Protein AF-A0A2Z3H8S1-F1 (afdb_monomer)

Structure (mmCIF, N/CA/C/O backbone):
data_AF-A0A2Z3H8S1-F1
#
_entry.id   AF-A0A2Z3H8S1-F1
#
loop_
_atom_site.group_PDB
_atom_site.id
_atom_site.type_symbol
_atom_site.label_atom_id
_atom_site.label_alt_id
_atom_site.label_comp_id
_atom_site.label_asym_id
_atom_site.label_entity_id
_atom_site.label_seq_id
_atom_site.pdbx_PDB_ins_code
_atom_site.Cartn_x
_atom_site.Cartn_y
_atom_site.Cartn_z
_atom_site.occupancy
_atom_site.B_iso_or_equiv
_atom_site.auth_seq_id
_atom_site.auth_comp_id
_atom_site.auth_asym_id
_atom_site.auth_atom_id
_atom_site.pdbx_PDB_model_num
ATOM 1 N N . MET A 1 1 ? -37.550 9.812 18.639 1.00 35.06 1 MET A N 1
ATOM 2 C CA . MET A 1 1 ? -36.271 10.503 18.899 1.00 35.06 1 MET A CA 1
ATOM 3 C C . MET A 1 1 ? -35.907 10.241 20.357 1.00 35.06 1 MET A C 1
ATOM 5 O O . MET A 1 1 ? -36.366 10.955 21.235 1.00 35.06 1 MET A O 1
ATOM 9 N N . SER A 1 2 ? -35.211 9.141 20.648 1.00 34.19 2 SER A N 1
ATOM 10 C CA . SER A 1 2 ? -34.658 8.903 21.985 1.00 34.19 2 SER A CA 1
ATOM 11 C C . SER A 1 2 ? -33.301 9.594 22.044 1.00 34.19 2 SER A C 1
ATOM 13 O O . SER A 1 2 ? -32.365 9.179 21.364 1.00 34.19 2 SER A O 1
ATOM 15 N N . ALA A 1 3 ? -33.218 10.685 22.802 1.00 35.91 3 ALA A N 1
ATOM 16 C CA . ALA A 1 3 ? -31.954 11.326 23.123 1.00 35.91 3 ALA A CA 1
ATOM 17 C C . ALA A 1 3 ? -31.151 10.366 24.011 1.00 35.91 3 ALA A C 1
ATOM 19 O O . ALA A 1 3 ? -31.383 10.285 25.215 1.00 35.91 3 ALA A O 1
ATOM 20 N N . PHE A 1 4 ? -30.238 9.598 23.416 1.00 49.31 4 PHE A N 1
ATOM 21 C CA . PHE A 1 4 ? -29.158 8.993 24.184 1.00 49.31 4 PHE A CA 1
ATOM 22 C C . PHE A 1 4 ? -28.317 10.152 24.718 1.00 49.31 4 PHE A C 1
ATOM 24 O O . PHE A 1 4 ? -27.646 10.842 23.952 1.00 49.31 4 PHE A O 1
ATOM 31 N N . ALA A 1 5 ? -28.416 10.429 26.017 1.00 54.47 5 ALA A N 1
ATOM 32 C CA . ALA A 1 5 ? -27.511 11.367 26.660 1.00 54.47 5 ALA A CA 1
ATOM 33 C C . ALA A 1 5 ? -26.071 10.877 26.428 1.00 54.47 5 ALA A C 1
ATOM 35 O O . ALA A 1 5 ? -25.770 9.711 26.685 1.00 54.47 5 ALA A O 1
ATOM 36 N N . LEU A 1 6 ? -25.207 11.754 25.907 1.00 65.56 6 LEU A N 1
ATOM 37 C CA . LEU A 1 6 ? -23.789 11.468 25.682 1.00 65.56 6 LEU A CA 1
ATOM 38 C C . LEU A 1 6 ? -23.149 11.041 27.008 1.00 65.56 6 LEU A C 1
ATOM 40 O O . LEU A 1 6 ? -23.006 11.845 27.928 1.00 65.56 6 LEU A O 1
ATOM 44 N N . TYR A 1 7 ? -22.789 9.765 27.125 1.00 70.06 7 TYR A N 1
ATOM 45 C CA . TYR A 1 7 ? -22.051 9.260 28.275 1.00 70.06 7 TYR A CA 1
ATOM 46 C C . TYR A 1 7 ? -20.593 9.716 28.161 1.00 70.06 7 TYR A C 1
ATOM 48 O O . TYR A 1 7 ? -19.891 9.356 27.216 1.00 70.06 7 TYR A O 1
ATOM 56 N N . THR A 1 8 ? -20.134 10.541 29.101 1.00 78.44 8 THR A N 1
ATOM 57 C CA . THR A 1 8 ? -18.792 11.152 29.064 1.00 78.44 8 THR A CA 1
ATOM 58 C C . THR A 1 8 ? -17.791 10.504 30.019 1.00 78.44 8 THR A C 1
ATOM 60 O O . THR A 1 8 ? -16.622 10.877 30.011 1.00 78.44 8 THR A O 1
ATOM 63 N N . ASN A 1 9 ? -18.231 9.564 30.857 1.00 85.94 9 ASN A N 1
ATOM 64 C CA . ASN A 1 9 ? -17.371 8.900 31.836 1.00 85.94 9 ASN A CA 1
ATOM 65 C C . ASN A 1 9 ? -16.519 7.794 31.184 1.00 85.94 9 ASN A C 1
ATOM 67 O O . ASN A 1 9 ? -16.663 7.473 30.002 1.00 85.94 9 ASN A O 1
ATOM 71 N N . THR A 1 10 ? -15.642 7.187 31.985 1.00 88.81 10 THR A N 1
ATOM 72 C CA . THR A 1 10 ? -14.836 6.031 31.579 1.00 88.81 10 THR A CA 1
ATOM 73 C C . THR A 1 10 ? -15.553 4.724 31.918 1.00 88.81 10 THR A C 1
ATOM 75 O O . THR A 1 10 ? -15.981 4.533 33.056 1.00 88.81 10 THR A O 1
ATOM 78 N N . VAL A 1 11 ? -15.665 3.807 30.957 1.00 87.56 11 VAL A N 1
ATOM 79 C CA . VAL A 1 11 ? -16.029 2.399 31.187 1.00 87.56 11 VAL A CA 1
ATOM 80 C C . VAL A 1 11 ? -14.754 1.569 31.200 1.00 87.56 11 VAL A C 1
ATOM 82 O O . VAL A 1 11 ? -13.973 1.643 30.260 1.00 87.56 11 VAL A O 1
ATOM 85 N N . THR A 1 12 ? -14.537 0.760 32.232 1.00 90.69 12 THR A N 1
ATOM 86 C CA . THR A 1 12 ? -13.368 -0.129 32.310 1.00 90.69 12 THR A CA 1
ATOM 87 C C . THR A 1 12 ? -13.782 -1.559 32.016 1.00 90.69 12 THR A C 1
ATOM 89 O O . THR A 1 12 ? -14.694 -2.085 32.654 1.00 90.69 12 THR A O 1
ATOM 92 N N . PHE A 1 13 ? -13.102 -2.205 31.073 1.00 90.56 13 PHE A N 1
ATOM 93 C CA . PHE A 1 13 ? -13.320 -3.618 30.795 1.00 90.56 13 PHE A CA 1
ATOM 94 C C . PHE A 1 13 ? -12.617 -4.466 31.856 1.00 90.56 13 PHE A C 1
ATOM 96 O O . PHE A 1 13 ? -11.416 -4.332 32.078 1.00 90.56 13 PHE A O 1
ATOM 103 N N . GLY A 1 14 ? -13.376 -5.346 32.513 1.00 90.38 14 GLY A N 1
ATOM 104 C CA . GLY A 1 14 ? -12.835 -6.332 33.458 1.00 90.38 14 GLY A CA 1
ATOM 105 C C . GLY A 1 14 ? -12.306 -7.607 32.791 1.00 90.38 14 GLY A C 1
ATOM 106 O O . GLY A 1 14 ? -11.788 -8.483 33.474 1.00 90.38 14 GLY A O 1
ATOM 107 N N . GLY A 1 15 ? -12.463 -7.729 31.473 1.00 92.06 15 GLY A N 1
ATOM 108 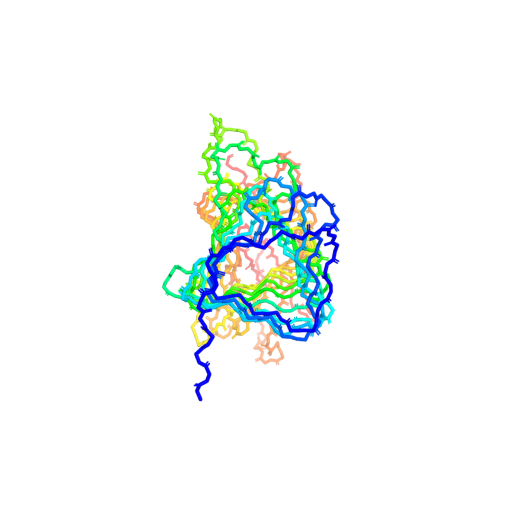C CA . GLY A 1 15 ? -12.096 -8.890 30.666 1.00 92.06 15 GLY A CA 1
ATOM 109 C C . GLY A 1 15 ? -12.425 -8.644 29.190 1.00 92.06 15 GLY A C 1
ATOM 110 O O . GLY A 1 15 ? -12.817 -7.525 28.843 1.00 92.06 15 GLY A O 1
ATOM 111 N N . PRO A 1 16 ? -12.270 -9.653 28.317 1.00 93.56 16 PRO A N 1
ATOM 112 C CA . PRO A 1 16 ? -12.610 -9.509 26.910 1.00 93.56 16 PRO A CA 1
ATOM 113 C C . PRO A 1 16 ? -14.122 -9.330 26.745 1.00 93.56 16 PRO A C 1
ATOM 115 O O . PRO A 1 16 ? -14.917 -9.982 27.425 1.00 93.56 16 PRO A O 1
ATOM 118 N N . ILE A 1 17 ? -14.521 -8.464 25.820 1.00 95.25 17 ILE A N 1
ATOM 119 C CA . ILE A 1 17 ? -15.920 -8.224 25.470 1.00 95.25 17 ILE A CA 1
ATOM 120 C C . ILE A 1 17 ? -16.135 -8.604 24.011 1.00 95.25 17 ILE A C 1
ATOM 122 O O . ILE A 1 17 ? -15.455 -8.102 23.121 1.00 95.25 17 ILE A O 1
ATOM 126 N N . ALA A 1 18 ? -17.128 -9.456 23.765 1.00 96.38 18 ALA A N 1
ATOM 127 C CA . ALA A 1 18 ? -17.643 -9.734 22.433 1.00 96.38 18 ALA A CA 1
ATOM 128 C C . ALA A 1 18 ? -19.079 -9.215 22.332 1.00 96.38 18 ALA A C 1
ATOM 130 O O . ALA A 1 18 ? -19.919 -9.523 23.177 1.00 96.38 18 ALA A O 1
ATOM 131 N N . THR A 1 19 ? -19.362 -8.432 21.298 1.00 96.25 19 THR A N 1
ATOM 132 C CA . THR A 1 19 ? -20.689 -7.876 21.036 1.00 96.25 19 THR A CA 1
ATOM 133 C C . THR A 1 19 ? -21.031 -7.970 19.551 1.00 96.25 19 THR A C 1
ATOM 135 O O . THR A 1 19 ? -20.160 -8.124 18.690 1.00 96.25 19 THR A O 1
ATOM 138 N N . LYS A 1 20 ? -22.324 -7.894 19.241 1.00 96.06 20 LYS A N 1
ATOM 139 C CA . LYS A 1 20 ? -22.791 -7.715 17.863 1.00 96.06 20 LYS A CA 1
ATOM 140 C C . LYS A 1 20 ? -22.643 -6.264 17.449 1.00 96.06 20 LYS A C 1
ATOM 142 O O . LYS A 1 20 ? -21.957 -5.961 16.480 1.00 96.06 20 LYS A O 1
ATOM 147 N N . GLU A 1 21 ? -23.231 -5.385 18.247 1.00 96.19 21 GLU A N 1
ATOM 148 C CA . GLU A 1 21 ? -23.273 -3.956 17.991 1.00 96.19 21 GLU A CA 1
ATOM 149 C C . GLU A 1 21 ? -22.411 -3.213 19.006 1.00 96.19 21 GLU A C 1
ATOM 151 O O . GLU A 1 21 ? -22.407 -3.523 20.203 1.00 96.19 21 GLU A O 1
ATOM 156 N N . PHE A 1 22 ? -21.682 -2.218 18.521 1.00 93.81 22 PHE A N 1
ATOM 157 C CA . PHE A 1 22 ? -20.918 -1.302 19.343 1.00 93.81 22 PHE A CA 1
ATOM 158 C C . PHE A 1 22 ? -21.074 0.116 18.800 1.00 93.81 22 PHE A C 1
ATOM 160 O O . PHE A 1 22 ? -20.755 0.381 17.643 1.00 93.81 22 PHE A O 1
ATOM 167 N N . LEU A 1 23 ? -21.534 1.027 19.656 1.00 91.75 23 LEU A N 1
ATOM 168 C CA . LEU A 1 23 ? -21.646 2.450 19.362 1.00 91.75 23 LEU A CA 1
ATOM 169 C C . LEU A 1 23 ? -20.852 3.237 20.400 1.00 91.75 23 LEU A C 1
ATOM 171 O O . LEU A 1 23 ? -21.135 3.150 21.595 1.00 91.75 23 LEU A O 1
ATOM 175 N N . MET A 1 24 ? -19.916 4.057 19.935 1.00 88.12 24 MET A N 1
ATOM 176 C CA . MET A 1 24 ? -19.203 5.007 20.779 1.00 88.12 24 MET A CA 1
ATOM 177 C C . MET A 1 24 ? -19.287 6.410 20.193 1.00 88.12 24 MET A C 1
ATOM 179 O O . MET A 1 24 ? -18.737 6.698 19.131 1.00 88.12 24 MET A O 1
ATOM 183 N N . ALA A 1 25 ? -19.999 7.278 20.908 1.00 87.44 25 ALA A N 1
ATOM 184 C CA . ALA A 1 25 ? -20.170 8.677 20.533 1.00 87.44 25 ALA A CA 1
ATOM 185 C C . ALA A 1 25 ? -19.327 9.643 21.379 1.00 87.44 25 ALA A C 1
ATOM 187 O O . ALA A 1 25 ? -18.992 10.733 20.923 1.00 87.44 25 ALA A O 1
ATOM 188 N N . SER A 1 26 ? -18.988 9.258 22.612 1.00 86.81 26 SER A N 1
ATOM 189 C CA . SER A 1 26 ? -18.224 10.067 23.564 1.00 86.81 26 SER A CA 1
ATOM 190 C C . SER A 1 26 ? -17.652 9.210 24.695 1.00 86.81 26 SER A C 1
ATOM 192 O O . SER A 1 26 ? -17.897 8.007 24.759 1.00 86.81 26 SER A O 1
ATOM 194 N N . GLY A 1 27 ? -16.926 9.852 25.614 1.00 86.75 27 GLY A N 1
ATOM 195 C CA . GLY A 1 27 ? -16.381 9.216 26.812 1.00 86.75 27 GLY A CA 1
ATOM 196 C C . GLY A 1 27 ? -15.094 8.446 26.539 1.00 86.75 27 GLY A C 1
ATOM 197 O O . GLY A 1 27 ? -14.400 8.692 25.547 1.00 86.75 27 GLY A O 1
ATOM 198 N N . ALA A 1 28 ? -14.762 7.530 27.445 1.00 88.06 28 ALA A N 1
ATOM 199 C CA . ALA A 1 28 ? -13.582 6.689 27.317 1.00 88.06 28 ALA A CA 1
ATOM 200 C C . ALA A 1 28 ? -13.893 5.225 27.641 1.00 88.06 28 ALA A C 1
ATOM 202 O O . ALA A 1 28 ? -14.680 4.927 28.537 1.00 88.06 28 ALA A O 1
ATOM 203 N N . ILE A 1 29 ? -13.224 4.307 26.952 1.00 88.00 29 ILE A N 1
ATOM 204 C CA . ILE A 1 29 ? -13.137 2.904 27.355 1.00 88.00 29 ILE A CA 1
ATOM 205 C C . ILE A 1 29 ? -11.711 2.647 27.823 1.00 88.00 29 ILE A C 1
ATOM 207 O O . ILE A 1 29 ? -10.762 2.954 27.113 1.00 88.00 29 ILE A O 1
ATOM 211 N N . SER A 1 30 ? -11.549 2.098 29.019 1.00 88.12 30 SER A N 1
ATOM 212 C CA . SER A 1 30 ? -10.264 1.669 29.558 1.00 88.12 30 SER A CA 1
ATOM 213 C C . SER A 1 30 ? -10.112 0.160 29.388 1.00 88.12 30 SER A C 1
ATOM 215 O O . SER A 1 30 ? -10.972 -0.607 29.829 1.00 88.12 30 SER A O 1
ATOM 217 N N . GLN A 1 31 ? -9.004 -0.249 28.772 1.00 86.38 31 GLN A N 1
ATOM 218 C CA . GLN A 1 31 ? -8.573 -1.637 28.595 1.00 86.38 31 GLN A CA 1
ATOM 219 C C . GLN A 1 31 ? -7.269 -1.828 29.392 1.00 86.38 31 GLN A C 1
ATOM 221 O O . GLN A 1 31 ? -6.174 -1.819 28.828 1.00 86.38 31 GLN A O 1
ATOM 226 N N . PRO A 1 32 ? -7.354 -1.879 30.736 1.00 81.44 32 PRO A N 1
ATOM 227 C CA . PRO A 1 32 ? -6.211 -1.623 31.612 1.00 81.44 32 PRO A CA 1
ATOM 228 C C . PRO A 1 32 ? -5.142 -2.716 31.563 1.00 81.44 32 PRO A C 1
ATOM 230 O O . PRO A 1 32 ? -3.997 -2.453 31.925 1.00 81.44 32 PRO A O 1
ATOM 233 N N . THR A 1 33 ? -5.496 -3.924 31.126 1.00 82.94 33 THR A N 1
ATOM 234 C CA . THR A 1 33 ? -4.615 -5.095 31.060 1.00 82.94 33 THR A CA 1
ATOM 235 C C . THR A 1 33 ? -4.719 -5.767 29.697 1.00 82.94 33 THR A C 1
ATOM 237 O O . THR A 1 33 ? -5.744 -5.658 29.019 1.00 82.94 33 THR A O 1
ATOM 240 N N . SER A 1 34 ? -3.688 -6.521 29.311 1.00 82.00 34 SER A N 1
ATOM 241 C CA . SER A 1 34 ? -3.799 -7.431 28.169 1.00 82.00 34 SER A CA 1
ATOM 242 C C . SER A 1 34 ? -4.965 -8.410 28.363 1.00 82.00 34 SER A C 1
ATOM 244 O O . SER A 1 34 ? -5.343 -8.738 29.492 1.00 82.00 34 SER A O 1
ATOM 246 N N . GLY A 1 35 ? -5.586 -8.828 27.258 1.00 83.25 35 GLY A N 1
ATOM 247 C CA . GLY A 1 35 ? -6.756 -9.714 27.275 1.00 83.25 35 GLY A CA 1
ATOM 248 C C . GLY A 1 35 ? -8.095 -9.020 27.549 1.00 83.25 35 GLY A C 1
ATOM 249 O O . GLY A 1 35 ? -9.110 -9.698 27.662 1.00 83.25 35 GLY A O 1
ATOM 250 N N . THR A 1 36 ? -8.136 -7.687 27.617 1.00 91.19 36 THR A N 1
ATOM 251 C CA . THR A 1 36 ? -9.390 -6.910 27.690 1.00 91.19 36 THR A CA 1
ATOM 252 C C . THR A 1 36 ? -9.909 -6.514 26.306 1.00 91.19 36 THR A C 1
ATOM 254 O O . THR A 1 36 ? -10.446 -5.428 26.126 1.00 91.19 36 THR A O 1
ATOM 257 N N . ASP A 1 37 ? -9.730 -7.380 25.309 1.00 92.19 37 ASP A N 1
ATOM 258 C CA . ASP A 1 37 ? -10.032 -7.092 23.904 1.00 92.19 37 ASP A CA 1
ATOM 259 C C . ASP A 1 37 ? -11.516 -6.781 23.656 1.00 92.19 37 ASP A C 1
ATOM 261 O O . ASP A 1 37 ? -12.402 -7.298 24.338 1.00 92.19 37 ASP A O 1
ATOM 265 N N . LEU A 1 38 ? -11.786 -5.961 22.638 1.00 93.62 38 LEU A N 1
ATOM 266 C CA . LEU A 1 38 ? -13.131 -5.715 22.119 1.00 93.62 38 LEU A CA 1
ATOM 267 C C . LEU A 1 38 ? -13.296 -6.463 20.798 1.00 93.62 38 LEU A C 1
ATOM 269 O O . LEU A 1 38 ? -12.554 -6.205 19.859 1.00 93.62 38 LEU A O 1
ATOM 273 N N . THR A 1 39 ? -14.288 -7.340 20.692 1.00 96.50 39 THR A N 1
ATOM 274 C CA . THR A 1 39 ? -14.680 -7.977 19.427 1.00 96.50 39 THR A CA 1
ATOM 275 C C . THR A 1 39 ? -16.080 -7.532 19.041 1.00 96.50 39 THR A C 1
ATOM 277 O O . THR A 1 39 ? -17.024 -7.705 19.811 1.00 96.50 39 THR A O 1
ATOM 280 N N . VAL A 1 40 ? -16.221 -6.996 17.834 1.00 97.12 40 VAL A N 1
ATOM 281 C CA . VAL A 1 40 ? -17.502 -6.590 17.251 1.00 97.12 40 VAL A CA 1
ATOM 282 C C . VAL A 1 40 ? -17.768 -7.437 16.015 1.00 97.12 40 VAL A C 1
ATOM 284 O O . VAL A 1 40 ? -16.869 -7.625 15.195 1.00 97.12 40 VAL A O 1
ATOM 287 N N . THR A 1 41 ? -18.981 -7.981 15.911 1.00 98.12 41 THR A N 1
ATOM 288 C CA . THR A 1 41 ? -19.325 -9.011 14.910 1.00 98.12 41 THR A CA 1
ATOM 289 C C . THR A 1 41 ? -20.413 -8.612 13.918 1.00 98.12 41 THR A C 1
ATOM 291 O O . THR A 1 41 ? -20.638 -9.344 12.961 1.00 98.12 41 THR A O 1
ATOM 294 N N . ASP A 1 42 ? -21.079 -7.474 14.122 1.00 97.25 42 ASP A N 1
ATOM 295 C CA . ASP A 1 42 ? -22.153 -7.007 13.242 1.00 97.25 42 ASP A CA 1
ATOM 296 C C . ASP A 1 42 ? -21.963 -5.532 12.870 1.00 97.25 42 ASP A C 1
ATOM 298 O O . ASP A 1 42 ? -21.488 -5.231 11.781 1.00 97.25 42 ASP A O 1
ATOM 302 N N . THR A 1 43 ? -22.224 -4.601 13.790 1.00 96.88 43 THR A N 1
ATOM 303 C CA . THR A 1 43 ? -22.139 -3.160 13.510 1.00 96.88 43 THR A CA 1
ATOM 304 C C . THR A 1 43 ? -21.187 -2.466 14.476 1.00 96.88 43 THR A C 1
ATOM 306 O O . THR A 1 43 ? -21.347 -2.549 15.693 1.00 96.88 43 THR A O 1
ATOM 309 N N . PHE A 1 44 ? -20.212 -1.735 13.939 1.00 94.44 44 PHE A N 1
ATOM 310 C CA . PHE A 1 44 ? -19.322 -0.861 14.702 1.00 94.44 44 PHE A CA 1
ATOM 311 C C . PHE A 1 44 ? -19.533 0.584 14.257 1.00 94.44 44 PHE A C 1
ATOM 313 O O . PHE A 1 44 ? -19.302 0.924 13.103 1.00 94.44 44 PHE A O 1
ATOM 320 N N . THR A 1 45 ? -19.959 1.460 15.155 1.00 92.25 45 THR A N 1
ATOM 321 C CA . THR A 1 45 ? -20.122 2.883 14.855 1.00 92.25 45 THR A CA 1
ATOM 322 C C . THR A 1 45 ? -19.331 3.709 15.846 1.00 92.25 45 THR A C 1
ATOM 324 O O . THR A 1 45 ? -19.517 3.614 17.060 1.00 92.25 45 THR A O 1
ATOM 327 N N . TRP A 1 46 ? -18.459 4.554 15.315 1.00 87.75 46 TRP A N 1
ATOM 328 C CA . TRP A 1 46 ? -17.639 5.450 16.106 1.00 87.75 46 TRP A CA 1
ATOM 329 C C . TRP A 1 46 ? -17.813 6.887 15.644 1.00 87.75 46 TRP A C 1
ATOM 331 O O . TRP A 1 46 ? -17.482 7.234 14.513 1.00 87.75 46 TRP A O 1
ATOM 341 N N . THR A 1 47 ? -18.288 7.748 16.534 1.00 86.88 47 THR A N 1
ATOM 342 C CA . THR A 1 47 ? -18.451 9.178 16.250 1.00 86.88 47 THR A CA 1
ATOM 343 C C . THR A 1 47 ? -17.667 10.064 17.218 1.00 86.88 47 THR A C 1
ATOM 345 O O . THR A 1 47 ? -17.640 11.274 17.027 1.00 86.88 47 THR A O 1
ATOM 348 N N . GLY A 1 48 ? -17.011 9.492 18.238 1.00 84.31 48 GLY A N 1
ATOM 349 C CA . GLY A 1 48 ? -16.177 10.240 19.181 1.00 84.31 48 GLY A CA 1
ATOM 350 C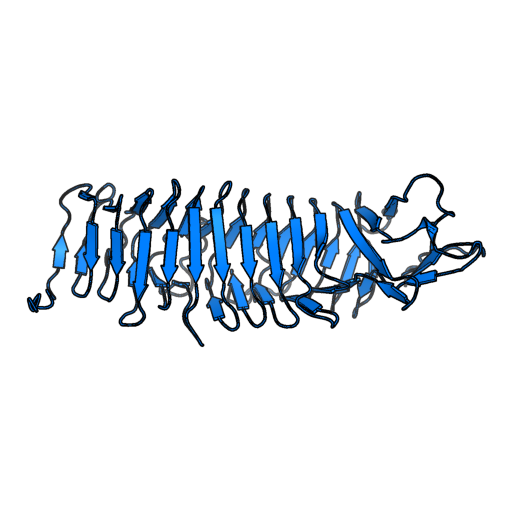 C . GLY A 1 48 ? -15.751 9.436 20.413 1.00 84.31 48 GLY A C 1
ATOM 351 O O . GLY A 1 48 ? -16.202 8.316 20.625 1.00 84.31 48 GLY A O 1
ATOM 352 N N . GLY A 1 49 ? -14.879 10.026 21.236 1.00 83.75 49 GLY A N 1
ATOM 353 C CA . GLY A 1 49 ? -14.333 9.419 22.459 1.00 83.75 49 GLY A CA 1
ATOM 354 C C . GLY A 1 49 ? -12.947 8.782 22.288 1.00 83.75 49 GLY A C 1
ATOM 355 O O . GLY A 1 49 ? -12.319 8.892 21.234 1.00 83.75 49 GLY A O 1
ATOM 356 N N . THR A 1 50 ? -12.477 8.099 23.335 1.00 85.81 50 THR A N 1
ATOM 357 C CA . THR A 1 50 ? -11.176 7.403 23.372 1.00 85.81 50 THR A CA 1
ATOM 358 C C . THR A 1 50 ? -11.357 5.926 23.710 1.00 85.81 50 THR A C 1
ATOM 360 O O . THR A 1 50 ? -11.918 5.604 24.755 1.00 85.81 50 THR A O 1
ATOM 363 N N . LEU A 1 51 ? -10.839 5.019 22.883 1.00 84.12 51 LEU A N 1
ATOM 364 C CA . LEU A 1 51 ? -10.717 3.605 23.226 1.00 84.12 51 LEU A CA 1
ATOM 365 C C . LEU A 1 51 ? -9.289 3.316 23.673 1.00 84.12 51 LEU A C 1
ATOM 367 O O . LEU A 1 51 ? -8.338 3.468 22.914 1.00 84.12 51 LEU A O 1
ATOM 371 N N . ASN A 1 52 ? -9.163 2.873 24.914 1.00 77.38 52 ASN A N 1
ATOM 372 C CA . ASN A 1 52 ? -7.915 2.582 25.595 1.00 77.38 52 ASN A CA 1
ATOM 373 C C . ASN A 1 52 ? -6.959 3.783 25.644 1.00 77.38 52 ASN A C 1
ATOM 375 O O . ASN A 1 52 ? -6.133 3.996 24.764 1.00 77.38 52 ASN A O 1
ATOM 379 N N . SER A 1 53 ? -7.053 4.577 26.710 1.00 67.81 53 SER A N 1
ATOM 380 C CA . SER A 1 53 ? -6.088 5.647 26.996 1.00 67.81 53 SER A CA 1
ATOM 381 C C . SER A 1 53 ? -4.790 5.145 27.643 1.00 67.81 53 SER A C 1
ATOM 383 O O . SER A 1 53 ? -3.863 5.936 27.825 1.00 67.81 53 SER A O 1
ATOM 385 N N . ALA A 1 54 ? -4.719 3.864 28.021 1.00 64.88 54 ALA A N 1
ATOM 386 C CA . ALA A 1 54 ? -3.553 3.269 28.658 1.00 64.88 54 ALA A CA 1
ATOM 387 C C . ALA A 1 54 ? -2.549 2.753 27.614 1.00 64.88 54 ALA A C 1
ATOM 389 O O . ALA A 1 54 ? -2.896 2.462 26.471 1.00 64.88 54 ALA A O 1
ATOM 390 N N . SER A 1 55 ? -1.287 2.604 28.018 1.00 65.25 55 SER A N 1
ATOM 391 C CA . SER A 1 55 ? -0.213 2.039 27.190 1.00 65.25 55 SER A CA 1
ATOM 392 C C . SER A 1 55 ? -0.285 0.513 27.051 1.00 65.25 55 SER A C 1
ATOM 394 O O . SER A 1 55 ? 0.723 -0.124 26.746 1.00 65.25 55 SER A O 1
ATOM 396 N N . THR A 1 56 ? -1.423 -0.096 27.377 1.00 69.81 56 THR A N 1
ATOM 397 C CA . THR A 1 56 ? -1.544 -1.545 27.507 1.00 69.81 56 THR A CA 1
ATOM 398 C C . THR A 1 56 ? -1.967 -2.186 26.189 1.00 69.81 56 THR A C 1
ATOM 400 O O . THR A 1 56 ? -2.896 -1.713 25.535 1.00 69.81 56 THR A O 1
ATOM 403 N N . GLU A 1 57 ? -1.291 -3.279 25.818 1.00 72.94 57 GLU A N 1
ATOM 404 C CA . GLU A 1 57 ? -1.551 -4.059 24.602 1.00 72.94 57 GLU A CA 1
ATOM 405 C C . GLU A 1 57 ? -2.927 -4.746 24.694 1.00 72.94 57 GLU A C 1
ATOM 407 O O . GLU A 1 57 ? -3.072 -5.827 25.263 1.00 72.94 57 GLU A O 1
ATOM 412 N N . SER A 1 58 ? -3.953 -4.103 24.148 1.00 83.25 58 SER A N 1
ATOM 413 C CA . SER A 1 58 ? -5.264 -4.702 23.884 1.00 83.25 58 SER A CA 1
ATOM 414 C C . SER A 1 58 ? -5.615 -4.514 22.412 1.00 83.25 58 SER A C 1
ATOM 416 O O . SER A 1 58 ? -4.941 -3.770 21.693 1.00 83.25 58 SER A O 1
ATOM 418 N N . THR A 1 59 ? -6.638 -5.220 21.939 1.00 89.88 59 THR A N 1
ATOM 419 C CA . THR A 1 59 ? -7.022 -5.228 20.525 1.00 89.88 59 THR A CA 1
ATOM 420 C C . THR A 1 59 ? -8.509 -4.951 20.347 1.00 89.88 59 THR A C 1
ATOM 422 O O . THR A 1 59 ? -9.350 -5.416 21.118 1.00 89.88 59 THR A O 1
ATOM 425 N N . VAL A 1 60 ? -8.834 -4.197 19.301 1.00 92.19 60 VAL A N 1
ATOM 426 C CA . VAL A 1 60 ? -10.181 -4.077 18.745 1.00 92.19 60 VAL A CA 1
ATOM 427 C C . VAL A 1 60 ? -10.254 -4.934 17.490 1.00 92.19 60 VAL A C 1
ATOM 429 O O . VAL A 1 60 ? -9.550 -4.672 16.516 1.00 92.19 60 VAL A O 1
ATOM 432 N N . TYR A 1 61 ? -11.116 -5.942 17.510 1.00 95.62 61 TYR A N 1
ATOM 433 C CA . TYR A 1 61 ? -11.427 -6.800 16.377 1.00 95.62 61 TYR A CA 1
ATOM 434 C C . TYR A 1 61 ? -12.765 -6.393 15.763 1.00 95.62 61 TYR A C 1
ATOM 436 O O . TYR A 1 61 ? -13.800 -6.431 16.431 1.00 95.62 61 TYR A O 1
ATOM 444 N N . LEU A 1 62 ? -12.751 -6.064 14.474 1.00 96.94 62 LEU A N 1
ATOM 445 C CA . LEU A 1 62 ? -13.939 -6.012 13.629 1.00 96.94 62 LEU A CA 1
ATOM 446 C C . LEU A 1 62 ? -13.971 -7.306 12.818 1.00 96.94 62 LEU A C 1
ATOM 448 O O . LEU A 1 62 ? -13.207 -7.452 11.868 1.00 96.94 62 LEU A O 1
ATOM 452 N N . ASN A 1 63 ? -14.811 -8.251 13.235 1.00 97.31 63 ASN A N 1
ATOM 453 C CA . ASN A 1 63 ? -14.812 -9.629 12.751 1.00 97.31 63 ASN A CA 1
ATOM 454 C C . ASN A 1 63 ? -16.113 -9.925 12.002 1.00 97.31 63 ASN A C 1
ATOM 456 O O . ASN A 1 63 ? -17.134 -10.194 12.627 1.00 97.31 63 ASN A O 1
ATOM 460 N N . GLY A 1 64 ? -16.083 -9.803 10.673 1.00 96.25 64 GLY A N 1
ATOM 461 C CA . GLY A 1 64 ? -17.289 -9.831 9.834 1.00 96.25 64 GLY A CA 1
ATOM 462 C C . GLY A 1 64 ? -18.205 -8.610 9.996 1.00 96.25 64 GLY A C 1
ATOM 463 O O . GLY A 1 64 ? -19.261 -8.558 9.376 1.00 96.25 64 GLY A O 1
ATOM 464 N N . ALA A 1 65 ? -17.801 -7.625 10.804 1.00 97.31 65 ALA A N 1
ATOM 465 C CA . ALA A 1 65 ? -18.595 -6.441 11.099 1.00 97.31 65 ALA A CA 1
ATOM 466 C C . ALA A 1 65 ? -18.525 -5.372 9.994 1.00 97.31 65 ALA A C 1
ATOM 468 O O . ALA A 1 65 ? -17.504 -5.203 9.321 1.00 97.31 65 ALA A O 1
ATOM 469 N N . VAL A 1 66 ? -19.587 -4.577 9.890 1.00 97.38 66 VAL A N 1
ATOM 470 C CA . VAL A 1 66 ? -19.634 -3.318 9.146 1.00 97.38 66 VAL A CA 1
ATOM 471 C C . VAL A 1 66 ? -19.336 -2.169 10.107 1.00 97.38 66 VAL A C 1
ATOM 473 O O . VAL A 1 66 ? -20.090 -1.877 11.034 1.00 97.38 66 VAL A O 1
ATOM 476 N N . GLY A 1 67 ? -18.192 -1.530 9.896 1.00 93.75 67 GLY A N 1
ATOM 477 C CA . GLY A 1 67 ? -17.670 -0.441 10.698 1.00 93.75 67 GLY A CA 1
ATOM 478 C C . GLY A 1 67 ? -17.762 0.913 10.003 1.00 93.75 67 GLY A C 1
ATOM 479 O O . GLY A 1 67 ? -17.403 1.045 8.832 1.00 93.75 67 GLY A O 1
ATOM 480 N N . THR A 1 68 ? -18.160 1.940 10.748 1.00 92.25 68 THR A N 1
ATOM 481 C CA . THR A 1 68 ? -18.091 3.345 10.340 1.00 92.25 68 THR A CA 1
ATOM 482 C C . THR A 1 68 ? -17.384 4.173 11.407 1.00 92.25 68 THR A C 1
ATOM 484 O O . THR A 1 68 ? -17.661 4.050 12.602 1.00 92.25 68 THR A O 1
ATOM 487 N N . ILE A 1 69 ? -16.458 5.030 10.980 1.00 87.69 69 ILE A N 1
ATOM 488 C CA . ILE A 1 69 ? -15.803 6.018 11.839 1.00 87.69 69 ILE A CA 1
ATOM 489 C C . ILE A 1 69 ? -16.053 7.391 11.229 1.00 87.69 69 ILE A C 1
ATOM 491 O O . ILE A 1 69 ? -15.542 7.695 10.151 1.00 87.69 69 ILE A O 1
ATOM 495 N N . SER A 1 70 ? -16.877 8.188 11.909 1.00 85.25 70 SER A N 1
ATOM 496 C CA . SER A 1 70 ? -17.347 9.474 11.401 1.00 85.25 70 SER A CA 1
ATOM 497 C C . SER A 1 70 ? -16.574 10.666 11.978 1.00 85.25 70 SER A C 1
ATOM 499 O O . SER A 1 70 ? -16.228 10.670 13.161 1.00 85.25 70 SER A O 1
ATOM 501 N N . SER A 1 71 ? -16.402 11.708 11.169 1.00 67.88 71 SER A N 1
ATOM 502 C CA . SER A 1 71 ? -15.653 12.954 11.397 1.00 67.88 71 SER A CA 1
ATOM 503 C C . SER A 1 71 ? -16.085 13.812 12.592 1.00 67.88 71 SER A C 1
ATOM 505 O O . SER A 1 71 ? -15.392 14.772 12.929 1.00 67.88 71 SER A O 1
ATOM 507 N N . ALA A 1 72 ? -17.172 13.463 13.286 1.00 60.78 72 ALA A N 1
ATOM 508 C CA . ALA A 1 72 ? -17.582 14.124 14.526 1.00 60.78 72 ALA A CA 1
ATOM 509 C C . ALA A 1 72 ? -16.569 13.953 15.688 1.00 60.78 72 ALA A C 1
ATOM 511 O O . ALA A 1 72 ? -16.729 14.588 16.732 1.00 60.78 72 ALA A O 1
ATOM 512 N N . GLY A 1 73 ? -15.494 13.172 15.507 1.00 56.62 73 GLY A N 1
ATOM 513 C CA . GLY A 1 73 ? -14.380 13.103 16.448 1.00 56.62 73 GLY A CA 1
ATOM 514 C C . GLY A 1 73 ? -13.127 12.413 15.900 1.00 56.62 73 GLY A C 1
ATOM 515 O O . GLY A 1 73 ? -13.149 11.739 14.875 1.00 56.62 73 GLY A O 1
ATOM 516 N N . THR A 1 74 ? -12.013 12.567 16.618 1.00 66.31 74 THR A N 1
ATOM 517 C CA . THR A 1 74 ? -10.789 11.776 16.417 1.00 66.31 74 THR A CA 1
ATOM 518 C C . THR A 1 74 ? -10.943 10.451 17.159 1.00 66.31 74 THR A C 1
ATOM 520 O O . THR A 1 74 ? -11.059 10.463 18.386 1.00 66.31 74 THR A O 1
ATOM 523 N N . LEU A 1 75 ? -10.908 9.309 16.466 1.00 71.19 75 LEU A N 1
ATOM 524 C CA . LEU A 1 75 ? -10.791 8.014 17.148 1.00 71.19 75 LEU A CA 1
ATOM 525 C C . LEU A 1 75 ? -9.418 7.960 17.805 1.00 71.19 75 LEU A C 1
ATOM 527 O O . LEU A 1 75 ? -8.438 7.990 17.084 1.00 71.19 75 LEU A O 1
ATOM 531 N N . THR A 1 76 ? -9.314 7.877 19.128 1.00 73.25 76 THR A N 1
ATOM 532 C CA . THR A 1 76 ? -8.019 7.611 19.774 1.00 73.25 76 THR A CA 1
ATOM 533 C C . THR A 1 76 ? -7.982 6.173 20.266 1.00 73.25 76 THR A C 1
ATOM 535 O O . THR A 1 76 ? -8.816 5.804 21.085 1.00 73.25 76 THR A O 1
ATOM 538 N N . LEU A 1 77 ? -7.034 5.385 19.756 1.00 73.94 77 LEU A N 1
ATOM 539 C CA . LEU A 1 77 ? -6.798 3.980 20.077 1.00 73.94 77 LEU A CA 1
ATOM 540 C C . LEU A 1 77 ? -5.439 3.809 20.758 1.00 73.94 77 LEU A C 1
ATOM 542 O O . LEU A 1 77 ? -4.409 4.035 20.134 1.00 73.94 77 LEU A O 1
ATOM 546 N N . GLY A 1 78 ? -5.395 3.375 22.015 1.00 73.69 78 GLY A N 1
ATOM 547 C CA . GLY A 1 78 ? -4.186 2.760 22.601 1.00 73.69 78 GLY A CA 1
ATOM 548 C C . GLY A 1 78 ? -3.975 1.317 22.155 1.00 73.69 78 GLY A C 1
ATOM 549 O O . GLY A 1 78 ? -2.918 0.740 22.382 1.00 73.69 78 GLY A O 1
ATOM 550 N N . SER A 1 79 ? -4.966 0.753 21.475 1.00 81.38 79 SER A N 1
ATOM 551 C CA . SER A 1 79 ? -5.086 -0.663 21.136 1.00 81.38 79 SER A CA 1
ATOM 552 C C . SER A 1 79 ? -4.746 -0.939 19.678 1.00 81.38 79 SER A C 1
ATOM 554 O O . SER A 1 79 ? -4.822 -0.049 18.827 1.00 81.38 79 SER A O 1
ATOM 556 N N . ALA A 1 80 ? -4.399 -2.189 19.372 1.00 88.88 80 ALA A N 1
ATOM 557 C CA . ALA A 1 80 ? -4.335 -2.662 17.995 1.00 88.88 80 ALA A CA 1
ATOM 558 C C . ALA A 1 80 ? -5.731 -2.610 17.360 1.00 88.88 80 ALA A C 1
ATOM 560 O O . ALA A 1 80 ? -6.731 -2.842 18.039 1.00 88.88 80 ALA A O 1
ATOM 561 N N . LEU A 1 81 ? -5.800 -2.342 16.056 1.00 91.88 81 LEU A N 1
ATOM 562 C CA . LEU A 1 81 ? -7.027 -2.483 15.273 1.00 91.88 81 LEU A CA 1
ATOM 563 C C . LEU A 1 81 ? -6.850 -3.619 14.271 1.00 91.88 81 LEU A C 1
ATOM 565 O O . LEU A 1 81 ? -5.935 -3.593 13.447 1.00 91.88 81 LEU A O 1
ATOM 569 N N . VAL A 1 82 ? -7.744 -4.599 14.325 1.00 95.25 82 VAL A N 1
ATOM 570 C CA . VAL A 1 82 ? -7.777 -5.737 13.409 1.00 95.25 82 VAL A CA 1
ATOM 571 C C . VAL A 1 82 ? -9.127 -5.753 12.707 1.00 95.25 82 VAL A C 1
ATOM 573 O O . VAL A 1 82 ? -10.162 -5.919 13.345 1.00 95.25 82 VAL A O 1
ATOM 576 N N . VAL A 1 83 ? -9.114 -5.593 11.386 1.00 96.88 83 VAL A N 1
ATOM 577 C CA . VAL A 1 83 ? -10.297 -5.711 10.526 1.00 96.88 83 VAL A CA 1
ATOM 578 C C . VAL A 1 83 ? -10.171 -7.029 9.770 1.00 96.88 83 VAL A C 1
ATOM 580 O O . VAL A 1 83 ? -9.222 -7.197 9.001 1.00 96.88 83 VAL A O 1
ATOM 583 N N . ASN A 1 84 ? -11.062 -7.991 10.027 1.00 97.50 84 ASN A N 1
ATOM 584 C CA . ASN A 1 84 ? -10.926 -9.338 9.478 1.00 97.50 84 ASN A CA 1
ATOM 585 C C . ASN A 1 84 ? -12.242 -10.055 9.137 1.00 97.50 84 ASN A C 1
ATOM 587 O O . ASN A 1 84 ? -13.340 -9.574 9.414 1.00 97.50 84 ASN A O 1
ATOM 591 N N . ASN A 1 85 ? -12.112 -11.232 8.513 1.00 96.44 85 ASN A N 1
ATOM 592 C CA . ASN A 1 85 ? -13.209 -12.177 8.257 1.00 96.44 85 ASN A CA 1
ATOM 593 C C . ASN A 1 85 ? -14.398 -11.568 7.493 1.00 96.44 85 ASN A C 1
ATOM 595 O O . ASN A 1 85 ? -15.554 -11.749 7.861 1.00 96.44 85 ASN A O 1
ATOM 599 N N . GLY A 1 86 ? -14.112 -10.833 6.423 1.00 95.75 86 GLY A N 1
ATOM 600 C CA . GLY A 1 86 ? -15.109 -10.173 5.584 1.00 95.75 86 GLY A CA 1
ATOM 601 C C . GLY A 1 86 ? -15.599 -8.833 6.129 1.00 95.75 86 GLY A C 1
ATOM 602 O O . GLY A 1 86 ? -16.477 -8.233 5.517 1.00 95.75 86 GLY A O 1
ATOM 603 N N . ALA A 1 87 ? -15.040 -8.347 7.243 1.00 97.81 87 ALA A N 1
ATOM 604 C CA . ALA A 1 87 ? -15.388 -7.037 7.775 1.00 97.81 87 ALA A CA 1
ATOM 605 C C . ALA A 1 87 ? -15.089 -5.910 6.777 1.00 97.81 87 ALA A C 1
ATOM 607 O O . ALA A 1 87 ? -14.152 -5.972 5.972 1.00 97.81 87 ALA A O 1
ATOM 608 N N . THR A 1 88 ? -15.867 -4.839 6.886 1.00 97.38 88 THR A N 1
ATOM 609 C CA . THR A 1 88 ? -15.671 -3.605 6.124 1.00 97.38 88 THR A CA 1
ATOM 610 C C . THR A 1 88 ? -15.586 -2.435 7.084 1.00 97.38 88 THR A C 1
ATOM 612 O O . THR A 1 88 ? -16.470 -2.291 7.918 1.00 97.38 88 THR A O 1
ATOM 615 N N . LEU A 1 89 ? -14.578 -1.578 6.961 1.00 94.69 89 LEU A N 1
ATOM 616 C CA . LEU A 1 89 ? -14.440 -0.372 7.773 1.00 94.69 89 LEU A CA 1
ATOM 617 C C . LEU A 1 89 ? -14.343 0.863 6.879 1.00 94.69 89 LEU A C 1
ATOM 619 O O . LEU A 1 89 ? -13.364 1.023 6.158 1.00 94.69 89 LEU A O 1
ATOM 623 N N . ALA A 1 90 ? -15.322 1.758 6.954 1.00 92.88 90 ALA A N 1
ATOM 624 C CA . ALA A 1 90 ? -15.265 3.062 6.304 1.00 92.88 90 ALA A CA 1
ATOM 625 C C . ALA A 1 90 ? -14.916 4.148 7.329 1.00 92.88 90 ALA A C 1
ATOM 627 O O . ALA A 1 90 ? -15.519 4.212 8.400 1.00 92.88 90 ALA A O 1
ATOM 628 N N . SER A 1 91 ? -13.960 5.014 7.003 1.00 90.00 91 SER A N 1
ATOM 629 C CA . SER A 1 91 ? -13.600 6.160 7.838 1.00 90.00 91 SER A CA 1
ATOM 630 C C . SER A 1 91 ? -13.561 7.441 7.019 1.00 90.00 91 SER A C 1
ATOM 632 O O . SER A 1 91 ? -12.785 7.554 6.068 1.00 90.00 91 SER A O 1
ATOM 634 N N . ASP A 1 92 ? -14.348 8.429 7.436 1.00 86.69 92 ASP A N 1
ATOM 635 C CA . ASP A 1 92 ? -14.238 9.823 6.987 1.00 86.69 92 ASP A CA 1
ATOM 636 C C . ASP A 1 92 ? -13.595 10.726 8.066 1.00 86.69 92 ASP A C 1
ATOM 638 O O . ASP A 1 92 ? -13.510 11.944 7.907 1.00 86.69 92 ASP A O 1
ATOM 642 N N . ALA A 1 93 ? -13.083 10.118 9.142 1.00 82.31 93 ALA A N 1
ATOM 643 C CA . ALA A 1 93 ? -12.370 10.783 10.223 1.00 82.31 93 ALA A CA 1
ATOM 644 C C . ALA A 1 93 ? -10.862 10.492 10.217 1.00 82.31 93 ALA A C 1
ATOM 646 O O . ALA A 1 93 ? -10.372 9.575 9.549 1.00 82.31 93 ALA A O 1
ATOM 647 N N . SER A 1 94 ? -10.134 11.243 11.050 1.00 78.81 94 SER A N 1
ATOM 648 C CA . SER A 1 94 ? -8.771 10.881 11.440 1.00 78.81 94 SER A CA 1
ATOM 649 C C . SER A 1 94 ? -8.779 9.767 12.490 1.00 78.81 94 SER A C 1
ATOM 651 O O . SER A 1 94 ? -9.468 9.872 13.509 1.00 78.81 94 SER A O 1
ATOM 653 N N . LEU A 1 95 ? -7.965 8.731 12.282 1.00 78.88 95 LEU A N 1
ATOM 654 C CA . LEU A 1 95 ? -7.777 7.646 13.248 1.00 78.88 95 LEU A CA 1
ATOM 655 C C . LEU A 1 95 ? -6.472 7.874 13.995 1.00 78.88 95 LEU A C 1
ATOM 657 O O . LEU A 1 95 ? -5.407 7.753 13.416 1.00 78.88 95 LEU A O 1
ATOM 661 N N . ASN A 1 96 ? -6.541 8.233 15.263 1.00 78.56 96 ASN A N 1
ATOM 662 C CA . ASN A 1 96 ? -5.390 8.443 16.115 1.00 78.56 96 ASN A CA 1
ATOM 663 C C . ASN A 1 96 ? -4.981 7.164 16.855 1.00 78.56 96 ASN A C 1
ATOM 665 O O . ASN A 1 96 ? -5.716 6.681 17.705 1.00 78.56 96 ASN A O 1
ATOM 669 N N . PHE A 1 97 ? -3.792 6.638 16.601 1.00 77.25 97 PHE A N 1
ATOM 670 C CA . PHE A 1 97 ? -3.256 5.506 17.356 1.00 77.25 97 PHE A CA 1
ATOM 671 C C . PHE A 1 97 ? -2.136 5.973 18.280 1.00 77.25 97 PHE A C 1
ATOM 673 O O . PHE A 1 97 ? -1.132 6.543 17.845 1.00 77.25 97 PHE A O 1
ATOM 680 N N . SER A 1 98 ? -2.300 5.695 19.564 1.00 72.31 98 SER A N 1
ATOM 681 C CA . SER A 1 98 ? -1.305 5.920 20.602 1.00 72.31 98 SER A CA 1
ATOM 682 C C . SER A 1 98 ? -0.480 4.655 20.852 1.00 72.31 98 SER A C 1
ATOM 684 O O . SER A 1 98 ? -0.869 3.549 20.484 1.00 72.31 98 SER A O 1
ATOM 686 N N . HIS A 1 99 ? 0.716 4.827 21.417 1.00 69.06 99 HIS A N 1
ATOM 687 C CA . HIS A 1 99 ? 1.578 3.738 21.906 1.00 69.06 99 HIS A CA 1
ATOM 688 C C . HIS A 1 99 ? 2.096 2.719 20.874 1.00 69.06 99 HIS A C 1
ATOM 690 O O . HIS A 1 99 ? 2.729 1.744 21.253 1.00 69.06 99 HIS A O 1
ATOM 696 N N . GLY A 1 100 ? 1.954 2.983 19.572 1.00 69.81 100 GLY A N 1
ATOM 697 C CA . GLY A 1 100 ? 2.550 2.126 18.541 1.00 69.81 100 GLY A CA 1
ATOM 698 C C . GLY A 1 100 ? 1.748 0.863 18.239 1.00 69.81 100 GLY A C 1
ATOM 699 O O . GLY A 1 100 ? 2.293 -0.107 17.727 1.00 69.81 100 GLY A O 1
ATOM 700 N N . SER A 1 101 ? 0.451 0.885 18.512 1.00 80.94 101 SER A N 1
ATOM 701 C CA . SER A 1 101 ? -0.425 -0.227 18.175 1.00 80.94 101 SER A CA 1
ATOM 702 C C . SER A 1 101 ? -0.588 -0.405 16.654 1.00 80.94 101 SER A C 1
ATOM 704 O O . SER A 1 101 ? -0.683 0.597 15.927 1.00 80.94 101 SER A O 1
ATOM 706 N N . PRO A 1 102 ? -0.581 -1.658 16.150 1.00 87.69 102 PRO A N 1
ATOM 707 C CA . PRO A 1 102 ? -0.683 -1.942 14.726 1.00 87.69 102 PRO A CA 1
ATOM 708 C C . PRO A 1 102 ? -2.112 -1.811 14.197 1.00 87.69 102 PRO A C 1
ATOM 710 O O . PRO A 1 102 ? -3.093 -1.983 14.922 1.00 87.69 102 PRO A O 1
ATOM 713 N N . VAL A 1 103 ? -2.204 -1.596 12.887 1.00 91.69 103 VAL A N 1
ATOM 714 C CA . VAL A 1 103 ? -3.431 -1.756 12.101 1.00 91.69 103 VAL A CA 1
ATOM 715 C C . VAL A 1 103 ? -3.237 -2.950 11.185 1.00 91.69 103 VAL A C 1
ATOM 717 O O . VAL A 1 103 ? -2.291 -2.971 10.402 1.00 91.69 103 VAL A O 1
ATOM 720 N N . THR A 1 104 ? -4.111 -3.946 11.287 1.00 95.06 104 THR A N 1
ATOM 721 C CA . THR A 1 104 ? -4.075 -5.147 10.445 1.00 95.06 104 THR A CA 1
ATOM 722 C C . THR A 1 104 ? -5.384 -5.292 9.687 1.00 95.06 104 THR A C 1
ATOM 724 O O . THR A 1 104 ? -6.452 -5.258 10.297 1.00 95.06 104 THR A O 1
ATOM 727 N N . VAL A 1 105 ? -5.301 -5.502 8.374 1.00 96.31 105 VAL A N 1
ATOM 728 C CA . VAL A 1 105 ? -6.455 -5.835 7.529 1.00 96.31 105 VAL A CA 1
ATOM 729 C C . VAL A 1 105 ? -6.210 -7.196 6.883 1.00 96.31 105 VAL A C 1
ATOM 731 O O . VAL A 1 105 ? -5.216 -7.382 6.178 1.00 96.31 105 VAL A O 1
ATOM 734 N N . ASP A 1 106 ? -7.094 -8.155 7.150 1.00 97.69 106 ASP A N 1
ATOM 735 C CA . ASP A 1 106 ? -6.925 -9.564 6.777 1.00 97.69 106 ASP A CA 1
ATOM 736 C C . ASP A 1 106 ? -8.237 -10.159 6.266 1.00 97.69 106 ASP A C 1
ATOM 738 O O . ASP A 1 106 ? -9.199 -10.271 7.023 1.00 97.69 106 ASP A O 1
ATOM 742 N N . ASN A 1 107 ? -8.304 -10.526 4.984 1.00 96.81 107 ASN A N 1
ATOM 743 C CA . ASN A 1 107 ? -9.550 -10.952 4.343 1.00 96.81 107 ASN A CA 1
ATOM 744 C C . ASN A 1 107 ? -10.715 -9.973 4.609 1.00 96.81 107 ASN A C 1
ATOM 746 O O . ASN A 1 107 ? -11.799 -10.372 5.022 1.00 96.81 107 ASN A O 1
ATOM 750 N N . ALA A 1 108 ? -10.460 -8.676 4.462 1.00 97.56 108 ALA A N 1
ATOM 751 C CA . ALA A 1 108 ? -11.368 -7.599 4.847 1.00 97.56 108 ALA A CA 1
ATOM 752 C C . ALA A 1 108 ? -11.077 -6.327 4.043 1.00 97.56 108 ALA A C 1
ATOM 754 O O . ALA A 1 108 ? -10.074 -6.255 3.334 1.00 97.56 108 ALA A O 1
ATOM 755 N N . THR A 1 109 ? -11.936 -5.314 4.164 1.00 97.00 109 THR A N 1
ATOM 756 C CA . THR A 1 109 ? -11.771 -4.033 3.461 1.00 97.00 109 THR A CA 1
ATOM 757 C C . THR A 1 109 ? -11.781 -2.857 4.426 1.00 97.00 109 THR A C 1
ATOM 759 O O . THR A 1 109 ? -12.618 -2.778 5.319 1.00 97.00 109 THR A O 1
ATOM 762 N N . MET A 1 110 ? -10.878 -1.906 4.218 1.00 95.31 110 MET A N 1
ATOM 763 C CA . MET A 1 110 ? -10.847 -0.624 4.906 1.00 95.31 110 MET A CA 1
ATOM 764 C C . MET A 1 110 ? -10.764 0.509 3.879 1.00 95.31 110 MET A C 1
ATOM 766 O O . MET A 1 110 ? -9.891 0.504 3.014 1.00 95.31 110 MET A O 1
ATOM 770 N N . THR A 1 111 ? -11.651 1.492 3.985 1.00 93.56 111 THR A N 1
ATOM 771 C CA . THR A 1 111 ? -11.708 2.651 3.088 1.00 93.56 111 THR A CA 1
ATOM 772 C C . THR A 1 111 ? -11.529 3.931 3.891 1.00 93.56 111 THR A C 1
ATOM 774 O O . THR A 1 111 ? -12.230 4.156 4.878 1.00 93.56 111 THR A O 1
ATOM 777 N N . ILE A 1 112 ? -10.593 4.775 3.461 1.00 89.88 112 ILE A N 1
ATOM 778 C CA . ILE A 1 112 ? -10.313 6.085 4.051 1.00 89.88 112 ILE A CA 1
ATOM 779 C C . ILE A 1 112 ? -10.736 7.162 3.050 1.00 89.88 112 ILE A C 1
ATOM 781 O O . ILE A 1 112 ? -10.164 7.247 1.966 1.00 89.88 112 ILE A O 1
ATOM 785 N N . SER A 1 113 ? -11.716 7.988 3.414 1.00 87.31 113 SER A N 1
ATOM 786 C CA . SER A 1 113 ? -12.340 8.981 2.517 1.00 87.31 113 SER A CA 1
ATOM 787 C C . SER A 1 113 ? -12.324 10.410 3.070 1.00 87.31 113 SER A C 1
ATOM 789 O O . SER A 1 113 ? -13.040 11.280 2.586 1.00 87.31 113 SER A O 1
ATOM 791 N N . ALA A 1 114 ? -11.538 10.666 4.110 1.00 71.69 114 ALA A N 1
ATOM 792 C CA . AL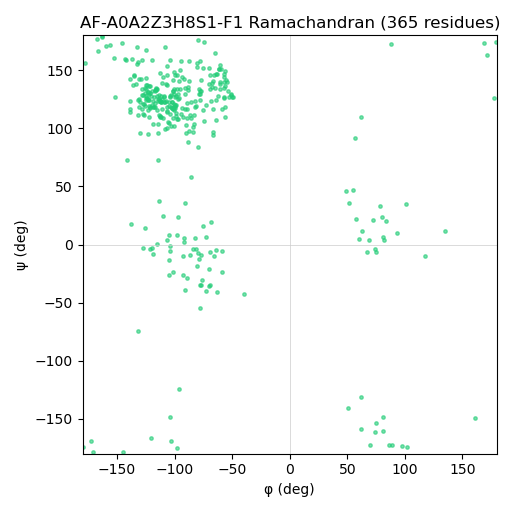A A 1 114 ? -11.576 11.922 4.839 1.00 71.69 114 ALA A CA 1
ATOM 793 C C . ALA A 1 114 ? -10.767 13.041 4.145 1.00 71.69 114 ALA A C 1
ATOM 795 O O . ALA A 1 114 ? -9.548 12.951 3.986 1.00 71.69 114 ALA A O 1
ATOM 796 N N . VAL A 1 115 ? -11.440 14.128 3.760 1.00 65.38 115 VAL A N 1
ATOM 797 C CA . VAL A 1 115 ? -10.868 15.259 3.003 1.00 65.38 115 VAL A CA 1
ATOM 798 C C . VAL A 1 115 ? -10.780 16.514 3.891 1.00 65.38 115 VAL A C 1
ATOM 800 O O . VAL A 1 115 ? -11.692 16.742 4.684 1.00 65.38 115 VAL A O 1
ATOM 803 N N . PRO A 1 116 ? -9.751 17.384 3.774 1.00 56.16 116 PRO A N 1
ATOM 804 C CA . PRO A 1 116 ? -8.490 17.218 3.035 1.00 56.16 116 PRO A CA 1
ATOM 805 C C . PRO A 1 116 ? -7.398 16.520 3.866 1.00 56.16 116 PRO A C 1
ATOM 807 O O . PRO A 1 116 ? -6.337 16.184 3.347 1.00 56.16 116 PRO A O 1
ATOM 810 N N . MET A 1 117 ? -7.649 16.335 5.165 1.00 56.94 117 MET A N 1
ATOM 811 C CA . MET A 1 117 ? -6.739 15.731 6.134 1.00 56.94 117 MET A CA 1
ATOM 812 C C . MET A 1 117 ? -7.536 14.856 7.100 1.00 56.94 117 MET A C 1
ATOM 814 O O . MET A 1 117 ? -7.729 15.209 8.263 1.00 56.94 117 MET A O 1
ATOM 818 N N . GLY A 1 118 ? -8.012 13.708 6.635 1.00 52.34 118 GLY A N 1
ATOM 819 C CA . GLY A 1 118 ? -8.250 12.612 7.556 1.00 52.34 118 GLY A CA 1
ATOM 820 C C . GLY A 1 118 ? -7.530 11.371 7.070 1.00 52.34 118 GLY A C 1
ATOM 821 O O . GLY A 1 118 ? -7.697 10.875 5.960 1.00 52.34 118 GLY A O 1
ATOM 822 N N . GLY A 1 119 ? -6.654 10.906 7.931 1.00 59.19 119 GLY A N 1
ATOM 823 C CA . GLY A 1 119 ? -5.907 9.689 7.741 1.00 59.19 119 GLY A CA 1
ATOM 824 C C . GLY A 1 119 ? -5.722 9.042 9.093 1.00 59.19 119 GLY A C 1
ATOM 825 O O . GLY A 1 119 ? -6.165 9.555 10.125 1.00 59.19 119 GLY A O 1
ATOM 826 N N . ILE A 1 120 ? -5.031 7.914 9.103 1.00 62.44 120 ILE A N 1
ATOM 827 C CA . ILE A 1 120 ? -4.570 7.364 10.362 1.00 62.44 120 ILE A CA 1
ATOM 828 C C . ILE A 1 120 ? -3.391 8.209 10.836 1.00 62.44 120 ILE A C 1
ATOM 830 O O . ILE A 1 120 ? -2.312 8.138 10.265 1.00 62.44 120 ILE A O 1
ATOM 834 N N . VAL A 1 121 ? -3.602 9.034 11.853 1.00 64.25 121 VAL A N 1
ATOM 835 C CA . VAL A 1 121 ? -2.552 9.770 12.549 1.00 64.25 121 VAL A CA 1
ATOM 836 C C . VAL A 1 121 ? -2.041 8.870 13.673 1.00 64.25 121 VAL A C 1
ATOM 838 O O . VAL A 1 121 ? -2.813 8.308 14.424 1.00 64.25 121 VAL A O 1
ATOM 841 N N . TRP A 1 122 ? -0.740 8.712 13.863 1.00 65.19 122 TRP A N 1
ATOM 842 C CA . TRP A 1 122 ? -0.242 8.145 15.123 1.00 65.19 122 TRP A CA 1
ATOM 843 C C . TRP A 1 122 ? 0.250 9.295 15.993 1.00 65.19 122 TRP A C 1
ATOM 845 O O . TRP A 1 122 ? 1.142 10.036 15.576 1.00 65.19 122 TRP A O 1
ATOM 855 N N . SER A 1 123 ? -0.316 9.454 17.189 1.00 59.16 123 SER A N 1
ATOM 856 C CA . SER A 1 123 ? 0.184 10.397 18.192 1.00 59.16 123 SER A CA 1
ATOM 857 C C . SER A 1 123 ? 1.007 9.667 19.247 1.00 59.16 123 SER A C 1
ATOM 859 O O . SER A 1 123 ? 0.644 8.607 19.749 1.00 59.16 123 SER A O 1
ATOM 861 N N . GLY A 1 124 ? 2.163 10.229 19.569 1.00 55.75 124 GLY A N 1
ATOM 862 C CA . GLY A 1 124 ? 3.039 9.716 20.607 1.00 55.75 124 GLY A CA 1
ATOM 863 C C . GLY A 1 124 ? 4.382 10.444 20.588 1.00 55.75 124 GLY A C 1
ATOM 864 O O . GLY A 1 124 ? 4.692 11.105 19.592 1.00 55.75 124 GLY A O 1
ATOM 865 N N . PRO A 1 125 ? 5.182 10.354 21.664 1.00 55.12 125 PRO A N 1
ATOM 866 C CA . PRO A 1 125 ? 6.497 10.979 21.729 1.00 55.12 125 PRO A CA 1
ATOM 867 C C . PRO A 1 125 ? 7.362 10.620 20.514 1.00 55.12 125 PRO A C 1
ATOM 869 O O . PRO A 1 125 ? 7.517 9.456 20.139 1.00 55.12 125 PRO A O 1
ATOM 872 N N . ALA A 1 126 ? 7.931 11.645 19.879 1.00 49.94 126 ALA A N 1
ATOM 873 C CA . ALA A 1 126 ? 8.870 11.469 18.782 1.00 49.94 126 ALA A CA 1
ATOM 874 C C . ALA A 1 126 ? 10.070 10.635 19.272 1.00 49.94 126 ALA A C 1
ATOM 876 O O . ALA A 1 126 ? 10.791 11.063 20.166 1.00 49.94 126 ALA A O 1
ATOM 877 N N . GLY A 1 127 ? 10.267 9.441 18.701 1.00 51.56 127 GLY A N 1
ATOM 878 C CA . GLY A 1 127 ? 11.456 8.610 18.937 1.00 51.56 127 GLY A CA 1
ATOM 879 C C . GLY A 1 127 ? 11.235 7.234 19.580 1.00 51.56 127 GLY A C 1
ATOM 880 O O . GLY A 1 127 ? 12.164 6.438 19.559 1.00 51.56 127 GLY A O 1
ATOM 881 N N . SER A 1 128 ? 10.047 6.888 20.092 1.00 50.72 128 SER A N 1
ATOM 882 C CA . SER A 1 128 ? 9.857 5.635 20.863 1.00 50.72 128 SER A CA 1
ATOM 883 C C . SER A 1 128 ? 9.304 4.439 20.070 1.00 50.72 128 SER A C 1
ATOM 885 O O . SER A 1 128 ? 8.622 3.589 20.632 1.00 50.72 128 SER A O 1
ATOM 887 N N . TYR A 1 129 ? 9.472 4.409 18.750 1.00 54.12 129 TYR A N 1
ATOM 888 C CA . TYR A 1 129 ? 8.446 3.812 17.885 1.00 54.12 129 TYR A CA 1
ATOM 889 C C . TYR A 1 129 ? 8.948 2.932 16.747 1.00 54.12 129 TYR A C 1
ATOM 891 O O . TYR A 1 129 ? 8.201 2.642 15.812 1.00 54.12 129 TYR A O 1
ATOM 899 N N . ASP A 1 130 ? 10.195 2.502 16.871 1.00 54.06 130 ASP A N 1
ATOM 900 C CA . ASP A 1 130 ? 10.900 1.681 15.897 1.00 54.06 130 ASP A CA 1
ATOM 901 C C . ASP A 1 130 ? 11.207 0.270 16.427 1.00 54.06 130 ASP A C 1
ATOM 903 O O . ASP A 1 130 ? 12.281 -0.276 16.208 1.00 54.06 130 ASP A O 1
ATOM 907 N N . ASP A 1 131 ? 10.282 -0.315 17.189 1.00 54.66 131 ASP A N 1
ATOM 908 C CA . ASP A 1 131 ? 10.418 -1.671 17.741 1.00 54.66 131 ASP A CA 1
ATOM 909 C C . ASP A 1 131 ? 9.819 -2.760 16.828 1.00 54.66 131 ASP A C 1
ATOM 911 O O . ASP A 1 131 ? 9.735 -3.926 17.208 1.00 54.66 131 ASP A O 1
ATOM 915 N N . GLY A 1 132 ? 9.368 -2.390 15.625 1.00 62.41 132 GLY A N 1
ATOM 916 C CA . GLY A 1 132 ? 8.712 -3.297 14.679 1.00 62.41 132 GLY A CA 1
ATOM 917 C C . GLY A 1 132 ? 7.273 -3.689 15.044 1.00 62.41 132 GLY A C 1
ATOM 918 O O . GLY A 1 132 ? 6.615 -4.350 14.238 1.00 62.41 132 GLY A O 1
ATOM 919 N N . LYS A 1 133 ? 6.742 -3.267 16.203 1.00 67.38 133 LYS A N 1
ATOM 920 C CA . LYS A 1 133 ? 5.348 -3.547 16.594 1.00 67.38 133 LYS A CA 1
ATOM 921 C C . LYS A 1 133 ? 4.360 -2.629 15.886 1.00 67.38 133 LYS A C 1
ATOM 923 O O . LYS A 1 133 ? 3.264 -3.040 15.512 1.00 67.38 133 LYS A O 1
ATOM 928 N N . ALA A 1 134 ? 4.774 -1.390 15.663 1.00 77.94 134 ALA A N 1
ATOM 929 C CA . ALA A 1 134 ? 3.915 -0.348 15.146 1.00 77.94 134 ALA A CA 1
ATOM 930 C C . ALA A 1 134 ? 3.932 -0.291 13.613 1.00 77.94 134 ALA A C 1
ATOM 932 O O . ALA A 1 134 ? 4.799 0.340 12.996 1.00 77.94 134 ALA A O 1
ATOM 933 N N . LYS A 1 135 ? 2.949 -0.951 12.998 1.00 87.25 135 LYS A N 1
ATOM 934 C CA . LYS A 1 135 ? 2.866 -1.137 11.547 1.00 87.25 135 LYS A CA 1
ATOM 935 C C . LYS A 1 13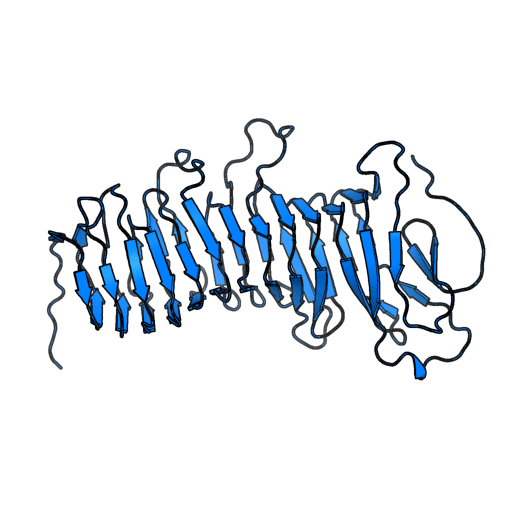5 ? 1.437 -1.058 11.018 1.00 87.25 135 LYS A C 1
ATOM 937 O O . LYS A 1 135 ? 0.479 -1.299 11.749 1.00 87.25 135 LYS A O 1
ATOM 942 N N . VAL A 1 136 ? 1.327 -0.771 9.726 1.00 91.75 136 VAL A N 1
ATOM 943 C CA . VAL A 1 136 ? 0.135 -1.064 8.926 1.00 91.75 136 VAL A CA 1
ATOM 944 C C . VAL A 1 136 ? 0.425 -2.340 8.150 1.00 91.75 136 VAL A C 1
ATOM 946 O O . VAL A 1 136 ? 1.370 -2.377 7.363 1.00 91.75 136 VAL A O 1
ATOM 949 N N . GLU A 1 137 ? -0.348 -3.391 8.395 1.00 95.38 137 GLU A N 1
ATOM 950 C CA . GLU A 1 137 ? -0.161 -4.697 7.773 1.00 95.38 137 GLU A CA 1
ATOM 951 C C . GLU A 1 137 ? -1.386 -5.099 6.949 1.00 95.38 137 GLU A C 1
ATOM 953 O O . GLU A 1 137 ? -2.501 -5.199 7.463 1.00 95.38 137 GLU A O 1
ATOM 958 N N . LEU A 1 138 ? -1.154 -5.378 5.668 1.00 97.12 138 LEU A N 1
ATOM 959 C CA . LEU A 1 138 ? -2.105 -6.058 4.801 1.00 97.12 138 LEU A CA 1
ATOM 960 C C . LEU A 1 138 ? -1.737 -7.535 4.716 1.00 97.12 138 LEU A C 1
ATOM 962 O O . LEU A 1 138 ? -0.641 -7.886 4.275 1.00 97.12 138 LEU A O 1
ATOM 966 N N . LYS A 1 139 ? -2.660 -8.400 5.128 1.00 96.62 139 LYS A N 1
ATOM 967 C CA . LYS A 1 139 ? -2.559 -9.852 4.949 1.00 96.62 139 LYS A CA 1
ATOM 968 C C . LYS A 1 139 ? -3.360 -10.291 3.724 1.00 96.62 139 LYS A C 1
ATOM 970 O O . LYS A 1 139 ? -3.869 -9.460 2.972 1.00 96.62 139 LYS A O 1
ATOM 975 N N . THR A 1 140 ? -3.436 -11.597 3.492 1.00 93.75 140 THR A N 1
ATOM 976 C CA . THR A 1 140 ? -4.119 -12.189 2.338 1.00 93.75 140 THR A CA 1
ATOM 977 C C . THR A 1 140 ? -5.528 -11.618 2.163 1.00 93.75 140 THR A C 1
ATOM 979 O O . THR A 1 140 ? -6.324 -11.610 3.097 1.00 93.75 140 THR A O 1
ATOM 982 N N . ASN A 1 141 ? -5.833 -11.125 0.960 1.00 93.88 141 ASN A N 1
ATOM 983 C CA . ASN A 1 141 ? -7.127 -10.527 0.595 1.00 93.88 141 ASN A CA 1
ATOM 984 C C . ASN A 1 141 ? -7.546 -9.292 1.420 1.00 93.88 141 ASN A C 1
ATOM 986 O O . ASN A 1 141 ? -8.646 -8.777 1.229 1.00 93.88 141 ASN A O 1
ATOM 990 N N . GLY A 1 142 ? -6.696 -8.789 2.320 1.00 97.25 142 GLY A N 1
ATOM 991 C CA . GLY A 1 142 ? -6.928 -7.526 3.010 1.00 97.25 142 GLY A CA 1
ATOM 992 C C . GLY A 1 142 ? -6.804 -6.366 2.031 1.00 97.25 142 GLY A C 1
ATOM 993 O O . GLY A 1 142 ? -5.857 -6.327 1.254 1.00 97.25 142 GLY A O 1
ATOM 994 N N . THR A 1 143 ? -7.734 -5.419 2.047 1.00 98.19 143 THR A N 1
ATOM 995 C CA . THR A 1 143 ? -7.721 -4.264 1.143 1.00 98.19 143 THR A CA 1
ATOM 996 C C . THR A 1 143 ? -7.776 -2.965 1.935 1.00 98.19 143 THR A C 1
ATOM 998 O O . THR A 1 143 ? -8.676 -2.786 2.749 1.00 98.19 143 THR A O 1
ATOM 1001 N N . ILE A 1 144 ? -6.844 -2.044 1.681 1.00 96.31 144 ILE A N 1
ATOM 1002 C CA . ILE A 1 144 ? -6.944 -0.640 2.101 1.00 96.31 144 ILE A CA 1
ATOM 1003 C C . ILE A 1 144 ? -7.105 0.220 0.850 1.00 96.31 144 ILE A C 1
ATOM 1005 O O . ILE A 1 144 ? -6.277 0.143 -0.054 1.00 96.31 144 ILE A O 1
ATOM 1009 N N . THR A 1 145 ? -8.130 1.069 0.822 1.00 95.88 145 THR A N 1
ATOM 1010 C CA . THR A 1 145 ? -8.317 2.087 -0.220 1.00 95.88 145 THR A CA 1
ATOM 1011 C C . THR A 1 145 ? -8.202 3.480 0.384 1.00 95.88 145 THR A C 1
ATOM 1013 O O . THR A 1 145 ? -8.920 3.816 1.327 1.00 95.88 145 THR A O 1
ATOM 1016 N N . ILE A 1 146 ? -7.290 4.285 -0.160 1.00 93.62 146 ILE A N 1
ATOM 1017 C CA . ILE A 1 146 ? -7.136 5.705 0.150 1.00 93.62 146 ILE A CA 1
ATOM 1018 C C . ILE A 1 146 ? -7.831 6.487 -0.959 1.00 93.62 146 ILE A C 1
ATOM 1020 O O . ILE A 1 146 ? -7.378 6.468 -2.104 1.00 93.62 146 ILE A O 1
ATOM 1024 N N . GLY A 1 147 ? -8.946 7.123 -0.606 1.00 91.94 147 GLY A N 1
ATOM 1025 C CA . GLY A 1 147 ? -9.835 7.788 -1.547 1.00 91.94 147 GLY A CA 1
ATOM 1026 C C . GLY A 1 147 ? -9.212 8.992 -2.251 1.00 91.94 147 GLY A C 1
ATOM 1027 O O . GLY A 1 147 ? -8.194 9.543 -1.835 1.00 91.94 147 GLY A O 1
ATOM 1028 N N . THR A 1 148 ? -9.862 9.422 -3.322 1.00 90.62 148 THR A N 1
ATOM 1029 C CA . THR A 1 148 ? -9.432 10.536 -4.170 1.00 90.62 148 THR A CA 1
ATOM 1030 C C . THR A 1 148 ? -9.193 11.808 -3.345 1.00 90.62 148 THR A C 1
ATOM 1032 O O . THR A 1 148 ? -10.038 12.208 -2.544 1.00 90.62 148 THR A O 1
ATOM 1035 N N . ASN A 1 149 ? -8.050 12.472 -3.553 1.00 88.75 149 ASN A N 1
ATOM 1036 C CA . ASN A 1 149 ? -7.630 13.678 -2.813 1.00 88.75 149 ASN A CA 1
ATOM 1037 C C . ASN A 1 149 ? -7.534 13.521 -1.276 1.00 88.75 149 ASN A C 1
ATOM 1039 O O . ASN A 1 149 ? -7.578 14.515 -0.545 1.00 88.75 149 ASN A O 1
ATOM 1043 N N . VAL A 1 150 ? -7.394 12.293 -0.766 1.00 88.25 150 VAL A N 1
ATOM 1044 C CA . VAL A 1 150 ? -7.215 12.016 0.668 1.00 88.25 150 VAL A CA 1
ATOM 1045 C C . VAL A 1 150 ? -5.735 11.969 1.031 1.00 88.25 150 VAL A C 1
ATOM 1047 O O . VAL A 1 150 ? -4.912 11.429 0.292 1.00 88.25 150 VAL A O 1
ATOM 1050 N N . GLN A 1 151 ? -5.394 12.489 2.212 1.00 87.50 151 GLN A N 1
ATOM 1051 C CA . GLN A 1 151 ? -4.064 12.346 2.801 1.00 87.50 151 GLN A CA 1
ATOM 1052 C C . GLN A 1 151 ? -4.066 11.305 3.921 1.00 87.50 151 GLN A C 1
ATOM 1054 O O . GLN A 1 151 ? -4.598 11.524 5.008 1.00 87.50 151 GLN A O 1
ATOM 1059 N N . PHE A 1 152 ? -3.388 10.194 3.673 1.00 86.12 152 PHE A N 1
ATOM 1060 C CA . PHE A 1 152 ? -3.069 9.164 4.644 1.00 86.12 152 PHE A CA 1
ATOM 1061 C C . PHE A 1 152 ? -1.604 9.307 5.075 1.00 86.12 152 PHE A C 1
ATOM 1063 O O . PHE A 1 152 ? -0.697 9.174 4.259 1.00 86.12 152 PHE A O 1
ATOM 1070 N N . ASP A 1 153 ? -1.342 9.579 6.354 1.00 85.31 153 ASP A N 1
ATOM 1071 C CA . ASP A 1 153 ? 0.023 9.735 6.873 1.00 85.31 153 ASP A CA 1
ATOM 1072 C C . ASP A 1 153 ? 0.233 8.896 8.126 1.00 85.31 153 ASP A C 1
ATOM 1074 O O . ASP A 1 153 ? -0.019 9.347 9.245 1.00 85.31 153 ASP A O 1
ATOM 1078 N N . ALA A 1 154 ? 0.792 7.703 7.930 1.00 80.75 154 ALA A N 1
ATOM 1079 C CA . ALA A 1 154 ? 1.096 6.787 9.009 1.00 80.75 154 ALA A CA 1
ATOM 1080 C C . ALA A 1 154 ? 2.278 7.205 9.884 1.00 80.75 154 ALA A C 1
ATOM 1082 O O . ALA A 1 154 ? 2.677 6.451 10.769 1.00 80.75 154 ALA A O 1
ATOM 1083 N N . LYS A 1 155 ? 2.842 8.403 9.691 1.00 79.31 155 LYS A N 1
ATOM 1084 C CA . LYS A 1 155 ? 4.011 8.882 10.432 1.00 79.31 155 LYS A CA 1
ATOM 1085 C C . LYS A 1 155 ? 5.121 7.821 10.394 1.00 79.31 155 LYS A C 1
ATOM 1087 O O . LYS A 1 155 ? 5.278 7.142 9.392 1.00 79.31 155 LYS A O 1
ATOM 1092 N N . ASN A 1 156 ? 5.845 7.630 11.499 1.00 75.94 156 ASN A N 1
ATOM 1093 C CA . ASN A 1 156 ? 7.014 6.746 11.626 1.00 75.94 156 ASN A CA 1
ATOM 1094 C C . ASN A 1 156 ? 6.722 5.229 11.538 1.00 75.94 156 ASN A C 1
ATOM 1096 O O . ASN A 1 156 ? 7.523 4.432 12.026 1.00 75.94 156 ASN A O 1
ATOM 1100 N N . ARG A 1 157 ? 5.581 4.810 10.986 1.00 82.56 157 ARG A N 1
ATOM 1101 C CA . ARG A 1 157 ? 5.140 3.409 10.968 1.00 82.56 157 ARG A CA 1
ATOM 1102 C C . ARG A 1 157 ? 5.508 2.731 9.667 1.00 82.56 157 ARG A C 1
ATOM 1104 O O . ARG A 1 157 ? 5.372 3.315 8.598 1.00 82.56 157 ARG A O 1
ATOM 1111 N N . THR A 1 158 ? 5.929 1.478 9.775 1.00 88.62 158 THR A N 1
ATOM 1112 C CA . THR A 1 158 ? 6.232 0.660 8.598 1.00 88.62 158 THR A CA 1
ATOM 1113 C C . THR A 1 158 ? 4.935 0.169 7.963 1.00 88.62 158 THR A C 1
ATOM 1115 O O . THR A 1 158 ? 3.991 -0.193 8.668 1.00 88.62 158 THR A O 1
ATOM 1118 N N . PHE A 1 159 ? 4.897 0.130 6.637 1.00 93.75 159 PHE A N 1
ATOM 1119 C CA . PHE A 1 159 ? 3.878 -0.576 5.875 1.00 93.75 159 PHE A CA 1
ATOM 1120 C C . PHE A 1 159 ? 4.395 -1.940 5.435 1.00 93.75 159 PHE A C 1
ATOM 1122 O O . PHE A 1 159 ? 5.501 -2.048 4.901 1.00 93.75 159 PHE A O 1
ATOM 1129 N N . LEU A 1 160 ? 3.577 -2.969 5.621 1.00 95.69 160 LEU A N 1
ATOM 1130 C CA . LEU A 1 160 ? 3.880 -4.333 5.224 1.00 95.69 160 LEU A CA 1
ATOM 1131 C C . LEU A 1 160 ? 2.706 -4.921 4.445 1.00 95.69 160 LEU A C 1
ATOM 1133 O O . LEU A 1 160 ? 1.616 -5.074 4.990 1.00 95.69 160 LEU A O 1
ATOM 1137 N N . ASN A 1 161 ? 2.935 -5.294 3.189 1.00 97.69 161 ASN A N 1
ATOM 1138 C CA . ASN A 1 161 ? 1.949 -6.008 2.387 1.00 97.69 161 ASN A CA 1
ATOM 1139 C C . ASN A 1 161 ? 2.390 -7.452 2.137 1.00 97.69 161 ASN A C 1
ATOM 1141 O O . ASN A 1 161 ? 3.328 -7.718 1.382 1.00 97.69 161 ASN A O 1
ATOM 1145 N N . ASN A 1 162 ? 1.684 -8.372 2.787 1.00 97.44 162 ASN A N 1
ATOM 1146 C CA . ASN A 1 162 ? 1.906 -9.814 2.795 1.00 97.44 162 ASN A CA 1
ATOM 1147 C C . ASN A 1 162 ? 0.802 -10.579 2.044 1.00 97.44 162 ASN A C 1
ATOM 1149 O O . ASN A 1 162 ? 0.568 -11.755 2.325 1.00 97.44 162 ASN A O 1
ATOM 1153 N N . GLY A 1 163 ? 0.116 -9.935 1.094 1.00 96.44 163 GLY A N 1
ATOM 1154 C CA . GLY A 1 163 ? -0.851 -10.609 0.217 1.00 96.44 163 GLY A CA 1
ATOM 1155 C C . GLY A 1 163 ? -2.168 -9.870 0.018 1.00 96.44 163 GLY A C 1
ATOM 1156 O O . GLY A 1 163 ? -3.114 -10.467 -0.495 1.00 96.44 163 GLY A O 1
ATOM 1157 N N . GLY A 1 164 ? -2.245 -8.612 0.441 1.00 97.94 164 GLY A N 1
ATOM 1158 C CA . GLY A 1 164 ? -3.414 -7.761 0.286 1.00 97.94 164 GLY A CA 1
ATOM 1159 C C . GLY A 1 164 ? -3.270 -6.738 -0.840 1.00 97.94 164 GLY A C 1
ATOM 1160 O O . GLY A 1 164 ? -2.341 -6.787 -1.650 1.00 97.94 164 GLY A O 1
ATOM 1161 N N . ASN A 1 165 ? -4.206 -5.795 -0.878 1.00 98.12 165 ASN A N 1
ATOM 1162 C CA . ASN A 1 165 ? -4.302 -4.741 -1.877 1.00 98.12 165 ASN A CA 1
ATOM 1163 C C . ASN A 1 165 ? -4.263 -3.363 -1.208 1.00 98.12 165 ASN A C 1
ATOM 1165 O O . ASN A 1 165 ? -5.138 -3.033 -0.409 1.00 98.12 165 ASN A O 1
ATOM 1169 N N . LEU A 1 166 ? -3.267 -2.545 -1.538 1.00 97.94 166 LEU A N 1
ATOM 1170 C CA . LEU A 1 166 ? -3.274 -1.119 -1.213 1.00 97.94 166 LEU A CA 1
ATOM 1171 C C . LEU A 1 166 ? -3.652 -0.341 -2.470 1.00 97.94 166 LEU A C 1
ATOM 1173 O O . LEU A 1 166 ? -2.895 -0.354 -3.436 1.00 97.94 166 LEU A O 1
ATOM 1177 N N . ASN A 1 167 ? -4.778 0.361 -2.439 1.00 97.50 167 ASN A N 1
ATOM 1178 C CA . ASN A 1 167 ? -5.229 1.221 -3.525 1.00 97.50 167 ASN A CA 1
ATOM 1179 C C . ASN A 1 167 ? -5.073 2.684 -3.109 1.00 97.50 167 ASN A C 1
ATOM 1181 O O . ASN A 1 167 ? -5.622 3.111 -2.095 1.00 97.50 167 ASN A O 1
ATOM 1185 N N . ILE A 1 168 ? -4.322 3.448 -3.892 1.00 95.94 168 ILE A N 1
ATOM 1186 C CA . ILE A 1 168 ? -4.152 4.891 -3.742 1.00 95.94 168 ILE A CA 1
ATOM 1187 C C . ILE A 1 168 ? -4.840 5.514 -4.952 1.00 95.94 168 ILE A C 1
ATOM 1189 O O . ILE A 1 168 ? -4.388 5.314 -6.080 1.00 95.94 168 ILE A O 1
ATOM 1193 N N . GLU A 1 169 ? -5.968 6.187 -4.741 1.00 94.38 169 GLU A N 1
ATOM 1194 C CA . GLU A 1 169 ? -6.736 6.811 -5.823 1.00 94.38 169 GLU A CA 1
ATOM 1195 C C . GLU A 1 169 ? -6.063 8.090 -6.356 1.00 94.38 169 GLU A C 1
ATOM 1197 O O . GLU A 1 169 ? -5.051 8.558 -5.826 1.00 94.38 169 GLU A O 1
ATOM 1202 N N . ASP A 1 170 ? -6.615 8.669 -7.425 1.00 91.81 170 ASP A N 1
ATOM 1203 C CA . ASP A 1 170 ? -6.061 9.891 -8.010 1.00 91.81 170 ASP A CA 1
ATOM 1204 C C . ASP A 1 170 ? -6.074 11.058 -7.011 1.00 91.81 170 ASP A C 1
ATOM 1206 O O . ASP A 1 170 ? -6.990 11.236 -6.208 1.00 91.81 170 ASP A O 1
ATOM 1210 N N . GLY A 1 171 ? -5.001 11.844 -7.011 1.00 90.50 171 GLY A N 1
ATOM 1211 C CA . GLY A 1 171 ? -4.794 12.927 -6.042 1.00 90.50 171 GLY A CA 1
ATOM 1212 C C . GLY A 1 171 ? -4.579 12.471 -4.597 1.00 90.50 171 GLY A C 1
ATOM 1213 O O . GLY A 1 171 ? -4.269 13.305 -3.744 1.00 90.50 171 GLY A O 1
ATOM 1214 N N . ALA A 1 172 ? -4.721 11.178 -4.301 1.00 91.94 172 ALA A N 1
ATOM 1215 C CA . ALA A 1 172 ? -4.505 10.647 -2.972 1.00 91.94 172 ALA A CA 1
ATOM 1216 C C . ALA A 1 172 ? -3.012 10.567 -2.640 1.00 91.94 172 ALA A C 1
ATOM 1218 O O . ALA A 1 172 ? -2.136 10.388 -3.493 1.00 91.94 172 ALA A O 1
ATOM 1219 N N . PHE A 1 173 ? -2.725 10.658 -1.351 1.00 90.00 173 PHE A N 1
ATOM 1220 C CA . PHE A 1 173 ? -1.383 10.619 -0.806 1.00 90.00 173 PHE A CA 1
ATOM 1221 C C . PHE A 1 173 ? -1.334 9.613 0.339 1.00 90.00 173 PHE A C 1
ATOM 1223 O O . PHE A 1 173 ? -2.089 9.743 1.296 1.00 90.00 173 PHE A O 1
ATOM 1230 N N . ALA A 1 174 ? -0.427 8.641 0.269 1.00 91.75 174 ALA A N 1
ATOM 1231 C CA . ALA A 1 174 ? -0.157 7.697 1.348 1.00 91.75 174 ALA A CA 1
ATOM 1232 C C . ALA A 1 174 ? 1.312 7.790 1.770 1.00 91.75 174 ALA A C 1
ATOM 1234 O O . ALA A 1 174 ? 2.210 7.526 0.975 1.00 91.75 174 ALA A O 1
ATOM 1235 N N . SER A 1 175 ? 1.569 8.160 3.021 1.00 90.75 175 SER A N 1
ATOM 1236 C CA . SER A 1 175 ? 2.906 8.274 3.601 1.00 90.75 175 SER A CA 1
ATOM 1237 C C . SER A 1 175 ? 3.098 7.271 4.724 1.00 90.75 175 SER A C 1
ATOM 1239 O O . SER A 1 175 ? 2.252 7.150 5.607 1.00 90.75 175 SER A O 1
ATOM 1241 N N . PHE A 1 176 ? 4.240 6.593 4.708 1.00 89.19 176 PHE A N 1
ATOM 1242 C CA . PHE A 1 176 ? 4.666 5.649 5.733 1.00 89.19 176 PHE A CA 1
ATOM 1243 C C . PHE A 1 176 ? 6.116 5.929 6.125 1.00 89.19 176 PHE A C 1
ATOM 1245 O O . PHE A 1 176 ? 6.901 6.447 5.326 1.00 89.19 176 PHE A O 1
ATOM 1252 N N . GLY A 1 177 ? 6.490 5.534 7.336 1.00 82.25 177 GLY A N 1
ATOM 1253 C CA . GLY A 1 177 ? 7.878 5.499 7.752 1.00 82.25 177 GLY A CA 1
ATOM 1254 C C . GLY A 1 177 ? 8.490 6.775 8.313 1.00 82.25 177 GLY A C 1
ATOM 1255 O O . GLY A 1 177 ? 7.821 7.762 8.615 1.00 82.25 177 GLY A O 1
ATOM 1256 N N . ALA A 1 178 ? 9.804 6.721 8.534 1.00 64.25 178 ALA A N 1
ATOM 1257 C CA . ALA A 1 178 ? 10.520 7.725 9.308 1.00 64.25 178 ALA A CA 1
ATOM 1258 C C . ALA A 1 178 ? 10.313 9.143 8.740 1.00 64.25 178 ALA A C 1
ATOM 1260 O O . ALA A 1 178 ? 10.702 9.460 7.618 1.00 64.25 178 ALA A O 1
ATOM 1261 N N . ASN A 1 179 ? 9.727 10.012 9.567 1.00 54.91 179 ASN A N 1
ATOM 1262 C CA . ASN A 1 179 ? 9.642 11.462 9.403 1.00 54.91 179 ASN A CA 1
ATOM 1263 C C . ASN A 1 179 ? 10.806 12.193 10.090 1.00 54.91 179 ASN A C 1
ATOM 1265 O O . ASN A 1 179 ? 10.848 13.424 10.070 1.00 54.91 179 ASN A O 1
ATOM 1269 N N . LEU A 1 180 ? 11.742 11.458 10.693 1.00 59.00 180 LEU A N 1
ATOM 1270 C CA . LEU A 1 180 ? 12.999 12.010 11.177 1.00 59.00 180 LEU A CA 1
ATOM 1271 C C . LEU A 1 180 ? 14.066 11.774 10.116 1.00 59.00 180 LEU A C 1
ATOM 1273 O O . LEU A 1 180 ? 14.264 10.644 9.671 1.00 59.00 180 LEU A O 1
ATOM 1277 N N . ALA A 1 181 ? 14.731 12.852 9.706 1.00 60.41 181 ALA A N 1
ATOM 1278 C CA . ALA A 1 181 ? 15.908 12.742 8.864 1.00 60.41 181 ALA A CA 1
ATOM 1279 C C . ALA A 1 181 ? 16.934 11.840 9.570 1.00 60.41 181 ALA A C 1
ATOM 1281 O O . ALA A 1 181 ? 17.118 11.985 10.784 1.00 60.41 181 ALA A O 1
ATOM 1282 N N . PRO A 1 182 ? 17.589 10.908 8.860 1.00 61.59 182 PRO A N 1
ATOM 1283 C CA . PRO A 1 182 ? 18.627 10.096 9.469 1.00 61.59 182 PRO A CA 1
ATOM 1284 C C . PRO A 1 182 ? 19.708 11.019 10.037 1.00 61.59 182 PRO A C 1
ATOM 1286 O O . PRO A 1 182 ? 20.142 11.959 9.372 1.00 61.59 182 PRO A O 1
ATOM 1289 N N . ALA A 1 183 ? 20.152 10.742 11.267 1.00 59.41 183 ALA A N 1
ATOM 1290 C CA . ALA A 1 183 ? 21.216 11.508 11.921 1.00 59.41 183 ALA A CA 1
ATOM 1291 C C . ALA A 1 183 ? 22.528 11.488 11.114 1.00 59.41 183 ALA A C 1
ATOM 1293 O O . ALA A 1 183 ? 23.346 12.397 11.227 1.00 59.41 183 ALA A O 1
ATOM 1294 N N . ASN A 1 184 ? 22.705 10.463 10.275 1.00 60.44 184 ASN A N 1
ATOM 1295 C CA . ASN A 1 184 ? 23.778 10.362 9.304 1.00 60.44 184 ASN A CA 1
ATOM 1296 C C . ASN A 1 184 ? 23.192 10.097 7.900 1.00 60.44 184 ASN A C 1
ATOM 1298 O O . ASN A 1 184 ? 22.684 8.998 7.666 1.00 60.44 184 ASN A O 1
ATOM 1302 N N . PRO A 1 185 ? 23.270 11.049 6.952 1.00 58.69 185 PRO A N 1
ATOM 1303 C CA . PRO A 1 185 ? 22.705 10.897 5.609 1.00 58.69 185 PRO A CA 1
ATOM 1304 C C . PRO A 1 185 ? 23.388 9.811 4.761 1.00 58.69 185 PRO A C 1
ATOM 1306 O O . PRO A 1 185 ? 22.875 9.480 3.695 1.00 58.69 185 PRO A O 1
ATOM 1309 N N . THR A 1 186 ? 24.524 9.257 5.207 1.00 60.81 186 THR A N 1
ATOM 1310 C CA . THR A 1 186 ? 25.226 8.155 4.524 1.00 60.81 186 THR A CA 1
ATOM 1311 C C . THR A 1 186 ? 24.824 6.765 5.017 1.00 60.81 186 THR A C 1
ATOM 1313 O O . THR A 1 186 ? 25.201 5.774 4.394 1.00 60.81 186 THR A O 1
ATOM 1316 N N . ALA A 1 187 ? 24.062 6.661 6.112 1.00 58.50 187 ALA A N 1
ATOM 1317 C CA . ALA A 1 187 ? 23.556 5.374 6.573 1.00 58.50 187 ALA A CA 1
ATOM 1318 C C . ALA A 1 187 ? 22.552 4.796 5.553 1.00 58.50 187 ALA A C 1
ATOM 1320 O O . ALA A 1 187 ? 21.800 5.564 4.942 1.00 58.50 187 ALA A O 1
ATOM 1321 N N . PRO A 1 188 ? 22.492 3.459 5.378 1.00 63.88 188 PRO A N 1
ATOM 1322 C CA . PRO A 1 188 ? 21.451 2.832 4.575 1.00 63.88 188 PRO A CA 1
ATOM 1323 C C . PRO A 1 188 ? 20.077 3.323 5.028 1.00 63.88 188 PRO A C 1
ATOM 1325 O O . PRO A 1 188 ? 19.766 3.304 6.223 1.00 63.88 188 PRO A O 1
ATOM 1328 N N . LYS A 1 189 ? 19.256 3.787 4.081 1.00 77.38 189 LYS A N 1
ATOM 1329 C CA . LYS A 1 189 ? 17.901 4.240 4.401 1.00 77.38 189 LYS A CA 1
ATOM 1330 C C . LYS A 1 189 ? 17.121 3.079 5.006 1.00 77.38 189 LYS A C 1
ATOM 1332 O O . LYS A 1 189 ? 17.127 1.973 4.465 1.00 77.38 189 LYS A O 1
ATOM 1337 N N . LYS A 1 190 ? 16.415 3.348 6.103 1.00 84.19 190 LYS A N 1
ATOM 1338 C CA . LYS A 1 190 ? 15.467 2.399 6.684 1.00 84.19 190 LYS A CA 1
ATOM 1339 C C . LYS A 1 190 ? 14.441 1.981 5.625 1.00 84.19 190 LYS A C 1
ATOM 1341 O O . LYS A 1 190 ? 14.022 2.799 4.803 1.00 84.19 190 LYS A O 1
ATOM 1346 N N . ILE A 1 191 ? 14.048 0.712 5.628 1.00 89.56 191 ILE A N 1
ATOM 1347 C CA . ILE A 1 191 ? 12.966 0.224 4.772 1.00 89.56 191 ILE A CA 1
ATOM 1348 C C . ILE A 1 191 ? 11.652 0.450 5.512 1.00 89.56 191 ILE A C 1
ATOM 1350 O O . ILE A 1 191 ? 11.395 -0.180 6.533 1.00 89.56 191 ILE A O 1
ATOM 1354 N N . ASP A 1 192 ? 10.844 1.364 4.994 1.00 91.12 192 ASP A N 1
ATOM 1355 C CA . ASP A 1 192 ? 9.587 1.794 5.606 1.00 91.12 192 ASP A CA 1
ATOM 1356 C C . ASP A 1 192 ? 8.367 1.154 4.946 1.00 91.12 192 ASP A C 1
ATOM 1358 O O . ASP A 1 192 ? 7.303 1.066 5.551 1.00 91.12 192 ASP A O 1
ATOM 1362 N N . ILE A 1 193 ? 8.503 0.734 3.691 1.00 95.00 193 ILE A N 1
ATOM 1363 C CA . ILE A 1 193 ? 7.428 0.131 2.906 1.00 95.00 193 ILE A CA 1
ATOM 1364 C C . ILE A 1 193 ? 7.965 -1.182 2.351 1.00 95.00 193 ILE A C 1
ATOM 1366 O O . ILE A 1 193 ? 8.909 -1.186 1.560 1.00 95.00 193 ILE A O 1
ATOM 1370 N N . VAL A 1 194 ? 7.367 -2.296 2.759 1.00 96.56 194 VAL A N 1
ATOM 1371 C CA . VAL A 1 194 ? 7.751 -3.638 2.318 1.00 96.56 194 VAL A CA 1
ATOM 1372 C C . VAL A 1 194 ? 6.579 -4.289 1.597 1.00 96.56 194 VAL A C 1
ATOM 1374 O O . VAL A 1 194 ? 5.525 -4.534 2.178 1.00 96.56 194 VAL A O 1
ATOM 1377 N N . GLN A 1 195 ? 6.791 -4.599 0.325 1.00 97.88 195 GLN A N 1
ATOM 1378 C CA . GLN A 1 195 ? 5.842 -5.276 -0.547 1.00 97.88 195 GLN A CA 1
ATOM 1379 C C . GLN A 1 195 ? 6.337 -6.707 -0.793 1.00 97.88 195 GLN A C 1
ATOM 1381 O O . GLN A 1 195 ? 7.230 -6.930 -1.611 1.00 97.88 195 GLN A O 1
ATOM 1386 N N . ASN A 1 196 ? 5.788 -7.678 -0.062 1.00 98.12 196 ASN A N 1
ATOM 1387 C CA . ASN A 1 196 ? 6.161 -9.091 -0.183 1.00 98.12 196 ASN A CA 1
ATOM 1388 C C . ASN A 1 196 ? 5.289 -9.837 -1.196 1.00 98.12 196 ASN A C 1
ATOM 1390 O O . ASN A 1 196 ? 5.792 -10.672 -1.944 1.00 98.12 196 ASN A O 1
ATOM 1394 N N . SER A 1 197 ? 3.990 -9.541 -1.231 1.00 98.00 197 SER A N 1
ATOM 1395 C CA . SER A 1 197 ? 3.017 -10.153 -2.143 1.00 98.00 197 SER A CA 1
ATOM 1396 C C . SER A 1 197 ? 1.736 -9.310 -2.220 1.00 98.00 197 SER A C 1
ATOM 1398 O O . SER A 1 197 ? 1.632 -8.273 -1.568 1.00 98.00 197 SER A O 1
ATOM 1400 N N . GLY A 1 198 ? 0.760 -9.715 -3.040 1.00 98.12 198 GLY A N 1
ATOM 1401 C CA . GLY A 1 198 ? -0.457 -8.928 -3.273 1.00 98.12 198 GLY A CA 1
ATOM 1402 C C . GLY A 1 198 ? -0.237 -7.805 -4.288 1.00 98.12 198 GLY A C 1
ATOM 1403 O O . GLY A 1 198 ? 0.570 -7.969 -5.206 1.00 98.12 198 GLY A O 1
ATOM 1404 N N . THR A 1 199 ? -0.944 -6.685 -4.139 1.00 98.38 199 THR A N 1
ATOM 1405 C CA . THR A 1 199 ? -0.895 -5.555 -5.080 1.00 98.38 199 THR A CA 1
ATOM 1406 C C . THR A 1 199 ? -0.812 -4.208 -4.357 1.00 98.38 199 THR A C 1
ATOM 1408 O O . THR A 1 199 ? -1.527 -3.969 -3.390 1.00 98.38 199 THR A O 1
ATOM 1411 N N . ILE A 1 200 ? 0.034 -3.302 -4.844 1.00 98.44 200 ILE A N 1
ATOM 1412 C CA . ILE A 1 200 ? -0.056 -1.864 -4.561 1.00 98.44 200 ILE A CA 1
ATOM 1413 C C . ILE A 1 200 ? -0.434 -1.174 -5.868 1.00 98.44 200 ILE A C 1
ATOM 1415 O O . ILE A 1 200 ? 0.301 -1.301 -6.844 1.00 98.44 200 ILE A O 1
ATOM 1419 N N . THR A 1 201 ? -1.539 -0.436 -5.876 1.00 97.75 201 THR A N 1
ATOM 1420 C CA . THR A 1 201 ? -2.024 0.336 -7.023 1.00 97.75 201 THR A CA 1
ATOM 1421 C C . THR A 1 201 ? -1.943 1.825 -6.716 1.00 97.75 201 THR A C 1
ATOM 1423 O O . THR A 1 201 ? -2.492 2.286 -5.717 1.00 97.75 201 THR A O 1
ATOM 1426 N N . ILE A 1 202 ? -1.270 2.577 -7.583 1.00 96.94 202 ILE A N 1
ATOM 1427 C CA . ILE A 1 202 ? -1.190 4.038 -7.545 1.00 96.94 202 ILE A CA 1
ATOM 1428 C C . ILE A 1 202 ? -1.936 4.565 -8.766 1.00 96.94 202 ILE A C 1
ATOM 1430 O O . ILE A 1 202 ? -1.486 4.377 -9.893 1.00 96.94 202 ILE A O 1
ATOM 1434 N N . SER A 1 203 ? -3.084 5.189 -8.543 1.00 94.12 203 SER A N 1
ATOM 1435 C CA . SER A 1 203 ? -4.017 5.552 -9.609 1.00 94.12 203 SER A CA 1
ATOM 1436 C C . SER A 1 203 ? -3.888 7.021 -9.992 1.00 94.12 203 SER A C 1
ATOM 1438 O O . SER A 1 203 ? -3.617 7.879 -9.151 1.00 94.12 203 SER A O 1
ATOM 1440 N N . GLY A 1 204 ? -4.135 7.304 -11.268 1.00 87.31 204 GLY A N 1
ATOM 1441 C CA . GLY A 1 204 ? -4.204 8.655 -11.807 1.00 87.31 204 GLY A CA 1
ATOM 1442 C C . GLY A 1 204 ? -2.862 9.385 -11.862 1.00 87.31 204 GLY A C 1
ATOM 1443 O O . GLY A 1 204 ? -1.786 8.818 -11.663 1.00 87.31 204 GLY A O 1
ATOM 1444 N N . ALA A 1 205 ? -2.921 10.672 -12.201 1.00 85.44 205 ALA A N 1
ATOM 1445 C CA . ALA A 1 205 ? -1.733 11.493 -12.423 1.00 85.44 205 ALA A CA 1
ATOM 1446 C C . ALA A 1 205 ? -1.103 12.013 -11.125 1.00 85.44 205 ALA A C 1
ATOM 1448 O O . ALA A 1 205 ? 0.051 12.443 -11.138 1.00 85.44 205 ALA A O 1
ATOM 1449 N N . ASN A 1 206 ? -1.865 12.009 -10.028 1.00 88.88 206 ASN A N 1
ATOM 1450 C CA . ASN A 1 206 ? -1.464 12.646 -8.778 1.00 88.88 206 ASN A CA 1
ATOM 1451 C C . ASN A 1 206 ? -1.367 11.671 -7.593 1.00 88.88 206 ASN A C 1
ATOM 1453 O O . ASN A 1 206 ? -0.940 12.082 -6.510 1.00 88.88 206 ASN A O 1
ATOM 1457 N N . GLY A 1 207 ? -1.709 10.391 -7.782 1.00 93.69 207 GLY A N 1
ATOM 1458 C CA . GLY A 1 207 ? -1.539 9.360 -6.761 1.00 93.69 207 GLY A CA 1
ATOM 1459 C C . GLY A 1 207 ? -0.078 9.256 -6.302 1.00 93.69 207 GLY A C 1
ATOM 1460 O O . GLY A 1 207 ? 0.842 9.111 -7.114 1.00 93.69 207 GLY A O 1
ATOM 1461 N N . THR A 1 208 ? 0.155 9.345 -4.990 1.00 95.25 208 THR A N 1
ATOM 1462 C CA . THR A 1 208 ? 1.508 9.339 -4.412 1.00 95.25 208 THR A CA 1
ATOM 1463 C C . THR A 1 208 ? 1.633 8.373 -3.238 1.00 95.25 208 THR A C 1
ATOM 1465 O O . THR A 1 208 ? 0.958 8.525 -2.223 1.00 95.25 208 THR A O 1
ATOM 1468 N N . LEU A 1 209 ? 2.589 7.447 -3.332 1.00 96.06 209 LEU A N 1
ATOM 1469 C CA . LEU A 1 209 ? 3.100 6.654 -2.215 1.00 96.06 209 LEU A CA 1
ATOM 1470 C C . LEU A 1 209 ? 4.428 7.246 -1.738 1.00 96.06 209 LEU A C 1
ATOM 1472 O O . LEU A 1 209 ? 5.329 7.469 -2.542 1.00 96.06 209 LEU A O 1
ATOM 1476 N N . LYS A 1 210 ? 4.583 7.501 -0.442 1.00 93.50 210 LYS A N 1
ATOM 1477 C CA . LYS A 1 210 ? 5.731 8.221 0.112 1.00 93.50 210 LYS A CA 1
ATOM 1478 C C . LYS A 1 210 ? 6.360 7.508 1.300 1.00 93.50 210 LYS A C 1
ATOM 1480 O O . LYS A 1 210 ? 5.669 7.024 2.189 1.00 93.50 210 LYS A O 1
ATOM 1485 N N . SER A 1 211 ? 7.686 7.574 1.356 1.00 90.44 211 SER A N 1
ATOM 1486 C CA . SER A 1 211 ? 8.465 7.432 2.586 1.00 90.44 211 SER A CA 1
ATOM 1487 C C . SER A 1 211 ? 9.473 8.576 2.624 1.00 90.44 211 SER A C 1
ATOM 1489 O O . SER A 1 211 ? 10.366 8.676 1.785 1.00 90.44 211 SER A O 1
ATOM 1491 N N . LYS A 1 212 ? 9.273 9.511 3.561 1.00 79.88 212 LYS A N 1
ATOM 1492 C CA . LYS A 1 212 ? 9.951 10.817 3.542 1.00 79.88 212 LYS A CA 1
ATOM 1493 C C . LYS A 1 212 ? 11.471 10.696 3.682 1.00 79.88 212 LYS A C 1
ATOM 1495 O O . LYS A 1 212 ? 12.194 11.426 3.006 1.00 79.88 212 LYS A O 1
ATOM 1500 N N . TYR A 1 213 ? 11.938 9.810 4.559 1.00 80.06 213 TYR A N 1
ATOM 1501 C CA . TYR A 1 213 ? 13.366 9.610 4.820 1.00 80.06 213 TYR A CA 1
ATOM 1502 C C . TYR A 1 213 ? 13.827 8.153 4.713 1.00 80.06 213 TYR A C 1
ATOM 1504 O O . TYR A 1 213 ? 15.024 7.893 4.837 1.00 80.06 213 TYR A O 1
ATOM 1512 N N . GLY A 1 214 ? 12.919 7.212 4.466 1.00 85.50 214 GLY A N 1
ATOM 1513 C CA . GLY A 1 214 ? 13.263 5.816 4.252 1.00 85.50 214 GLY A CA 1
ATOM 1514 C C . GLY A 1 214 ? 13.197 5.400 2.788 1.00 85.50 214 GLY A C 1
ATOM 1515 O O . GLY A 1 214 ? 13.522 6.149 1.860 1.00 85.50 214 GLY A O 1
ATOM 1516 N N . SER A 1 215 ? 12.846 4.137 2.600 1.00 92.00 215 SER A N 1
ATOM 1517 C CA . SER A 1 215 ? 12.821 3.462 1.312 1.00 92.00 215 SER A CA 1
ATOM 1518 C C . SER A 1 215 ? 11.651 2.491 1.214 1.00 92.00 215 SER A C 1
ATOM 1520 O O . SER A 1 215 ? 11.086 2.044 2.215 1.00 92.00 215 SER A O 1
ATOM 1522 N N . MET A 1 216 ? 11.309 2.158 -0.023 1.00 95.88 216 MET A N 1
ATOM 1523 C CA . MET A 1 216 ? 10.379 1.103 -0.380 1.00 95.88 216 MET A CA 1
ATOM 1524 C C . MET A 1 216 ? 11.145 -0.082 -0.963 1.00 95.88 216 MET A C 1
ATOM 1526 O O . MET A 1 216 ? 12.036 0.099 -1.795 1.00 95.88 216 MET A O 1
ATOM 1530 N N . LYS A 1 217 ? 10.761 -1.299 -0.573 1.00 96.56 217 LYS A N 1
ATOM 1531 C CA . LYS A 1 217 ? 11.286 -2.545 -1.132 1.00 96.56 217 LYS A CA 1
ATOM 1532 C C . LYS A 1 217 ? 10.157 -3.434 -1.648 1.00 96.56 217 LYS A C 1
ATOM 1534 O O . LYS A 1 217 ? 9.241 -3.771 -0.902 1.00 96.56 217 LYS A O 1
ATOM 1539 N N . VAL A 1 218 ? 10.262 -3.846 -2.907 1.00 97.88 218 VAL A N 1
ATOM 1540 C CA . VAL A 1 218 ? 9.370 -4.803 -3.572 1.00 97.88 218 VAL A CA 1
ATOM 1541 C C . VAL A 1 218 ? 10.094 -6.138 -3.690 1.00 97.88 218 VAL A C 1
ATOM 1543 O O . VAL A 1 218 ? 10.996 -6.292 -4.508 1.00 97.88 218 VAL A O 1
ATOM 1546 N N . ASN A 1 219 ? 9.712 -7.095 -2.849 1.00 97.75 219 ASN A N 1
ATOM 1547 C CA . ASN A 1 219 ? 10.202 -8.471 -2.897 1.00 97.75 219 ASN A CA 1
ATOM 1548 C C . ASN A 1 219 ? 9.326 -9.351 -3.810 1.00 97.75 219 ASN A C 1
ATOM 1550 O O . ASN A 1 219 ? 9.827 -10.305 -4.397 1.00 97.75 219 ASN A O 1
ATOM 1554 N N . GLY A 1 220 ? 8.031 -9.038 -3.946 1.00 97.44 220 GLY A N 1
ATOM 1555 C CA . GLY A 1 220 ? 7.080 -9.833 -4.730 1.00 97.44 220 GLY A CA 1
ATOM 1556 C C . GLY A 1 220 ? 5.714 -9.162 -4.921 1.00 97.44 220 GLY A C 1
ATOM 1557 O O . GLY A 1 220 ? 5.478 -8.043 -4.470 1.00 97.44 220 GLY A O 1
ATOM 1558 N N . GLY A 1 221 ? 4.789 -9.849 -5.601 1.00 98.06 221 GLY A N 1
ATOM 1559 C CA . GLY A 1 221 ? 3.467 -9.304 -5.943 1.00 98.06 221 GLY A CA 1
ATOM 1560 C C . GLY A 1 221 ? 3.506 -8.290 -7.091 1.00 98.06 221 GLY A C 1
ATOM 1561 O O . GLY A 1 221 ? 4.389 -8.361 -7.944 1.00 98.06 221 GLY A O 1
ATOM 1562 N N . ASN A 1 222 ? 2.541 -7.369 -7.120 1.00 98.06 222 ASN A N 1
ATOM 1563 C CA . ASN A 1 222 ? 2.394 -6.358 -8.164 1.00 98.06 222 ASN A CA 1
ATOM 1564 C C . ASN A 1 222 ? 2.549 -4.936 -7.605 1.00 98.06 222 ASN A C 1
ATOM 1566 O O . ASN A 1 222 ? 1.890 -4.576 -6.631 1.00 98.06 222 ASN A O 1
ATOM 1570 N N . LEU A 1 223 ? 3.345 -4.108 -8.276 1.00 97.81 223 LEU A N 1
ATOM 1571 C CA . LEU A 1 223 ? 3.293 -2.653 -8.169 1.00 97.81 223 LEU A CA 1
ATOM 1572 C C . LEU A 1 223 ? 2.672 -2.109 -9.457 1.00 97.81 223 LEU A C 1
ATOM 1574 O O . LEU A 1 223 ? 3.198 -2.320 -10.549 1.00 97.81 223 LEU A O 1
ATOM 1578 N N . VAL A 1 224 ? 1.534 -1.445 -9.327 1.00 97.00 224 VAL A N 1
ATOM 1579 C CA . VAL A 1 224 ? 0.689 -1.040 -10.445 1.00 97.00 224 VAL A CA 1
ATOM 1580 C C . VAL A 1 224 ? 0.554 0.472 -10.467 1.00 97.00 224 VAL A C 1
ATOM 1582 O O . VAL A 1 224 ? 0.232 1.074 -9.444 1.00 97.00 224 VAL A O 1
ATOM 1585 N N . VAL A 1 225 ? 0.750 1.079 -11.635 1.00 94.75 225 VAL A N 1
ATOM 1586 C CA . VAL A 1 225 ? 0.228 2.424 -11.901 1.00 94.75 225 VAL A CA 1
ATOM 1587 C C . VAL A 1 225 ? -1.042 2.272 -12.720 1.00 94.75 225 VAL A C 1
ATOM 1589 O O . VAL A 1 225 ? -1.005 1.730 -13.824 1.00 94.75 225 VAL A O 1
ATOM 1592 N N . ASP A 1 226 ? -2.165 2.718 -12.174 1.00 93.50 226 ASP A N 1
ATOM 1593 C CA . ASP A 1 226 ? -3.439 2.680 -12.883 1.00 93.50 226 ASP A CA 1
ATOM 1594 C C . ASP A 1 226 ? -3.677 4.007 -13.607 1.00 93.50 226 ASP A C 1
ATOM 1596 O O . ASP A 1 226 ? -3.743 5.075 -12.992 1.00 93.50 226 ASP A O 1
ATOM 1600 N N . VAL A 1 227 ? -3.753 3.950 -14.934 1.00 85.94 227 VAL A N 1
ATOM 1601 C CA . VAL A 1 227 ? -3.971 5.109 -15.794 1.00 85.94 227 VAL A CA 1
ATOM 1602 C C . VAL A 1 227 ? -5.467 5.380 -15.855 1.00 85.94 227 VAL A C 1
ATOM 1604 O O . VAL A 1 227 ? -6.213 4.730 -16.586 1.00 85.94 227 VAL A O 1
ATOM 1607 N N . VAL A 1 228 ? -5.908 6.368 -15.081 1.00 79.75 228 VAL A N 1
ATOM 1608 C CA . VAL A 1 228 ? -7.314 6.770 -15.033 1.00 79.75 228 VAL A CA 1
ATOM 1609 C C . VAL A 1 228 ? -7.545 7.897 -16.044 1.00 79.75 228 VAL A C 1
ATOM 1611 O O . VAL A 1 228 ? -7.081 9.021 -15.858 1.00 79.75 228 VAL A O 1
ATOM 1614 N N . GLY A 1 229 ? -8.273 7.603 -17.125 1.00 74.19 229 GLY A N 1
ATOM 1615 C CA . GLY A 1 229 ? -8.638 8.567 -18.174 1.00 74.19 229 GLY A CA 1
ATOM 1616 C C . GLY A 1 229 ? -7.798 8.474 -19.457 1.00 74.19 229 GLY A C 1
ATOM 1617 O O . GLY A 1 229 ? -6.990 7.573 -19.635 1.00 74.19 229 GLY A O 1
ATOM 1618 N N . ALA A 1 230 ? -8.020 9.404 -20.396 1.00 59.91 230 ALA A N 1
ATOM 1619 C CA . ALA A 1 230 ? -7.431 9.355 -21.746 1.00 59.91 230 ALA A CA 1
ATOM 1620 C C . ALA A 1 230 ? -5.979 9.870 -21.841 1.00 59.91 230 ALA A C 1
ATOM 1622 O O . ALA A 1 230 ? -5.378 9.828 -22.914 1.00 59.91 230 ALA A O 1
ATOM 1623 N N . ASN A 1 231 ? -5.421 10.370 -20.737 1.00 63.66 231 ASN A N 1
ATOM 1624 C CA . ASN A 1 231 ? -4.106 11.003 -20.699 1.00 63.66 231 ASN A CA 1
ATOM 1625 C C . ASN A 1 231 ? -3.128 10.146 -19.890 1.00 63.66 231 ASN A C 1
ATOM 1627 O O . ASN A 1 231 ? -3.513 9.489 -18.924 1.00 63.66 231 ASN A O 1
ATOM 1631 N N . SER A 1 232 ? -1.851 10.176 -20.273 1.00 75.31 232 SER A N 1
ATOM 1632 C CA . SER A 1 232 ? -0.780 9.477 -19.559 1.00 75.31 232 SER A CA 1
ATOM 1633 C C . SER A 1 232 ? -0.814 9.795 -18.064 1.00 75.31 232 SER A C 1
ATOM 1635 O O . SER A 1 232 ? -0.780 10.969 -17.688 1.00 75.31 232 SER A O 1
ATOM 1637 N N . SER A 1 233 ? -0.845 8.770 -17.216 1.00 85.06 233 SER A N 1
ATOM 1638 C CA . SER A 1 233 ? -0.806 8.945 -15.760 1.00 85.06 233 SER A CA 1
ATOM 1639 C C . SER A 1 233 ? 0.603 8.741 -15.222 1.00 85.06 233 SER A C 1
ATOM 1641 O O . SER A 1 233 ? 1.371 7.926 -15.735 1.00 85.06 233 SER A O 1
ATOM 1643 N N . THR A 1 234 ? 0.951 9.499 -14.185 1.00 89.94 234 THR A N 1
ATOM 1644 C CA . THR A 1 234 ? 2.201 9.327 -13.445 1.00 89.94 234 THR A CA 1
ATOM 1645 C C . THR A 1 234 ? 1.882 8.876 -12.028 1.00 89.94 234 THR A C 1
ATOM 1647 O O . THR A 1 234 ? 1.512 9.690 -11.190 1.00 89.94 234 THR A O 1
ATOM 1650 N N . GLY A 1 235 ? 2.079 7.590 -11.751 1.00 91.44 235 GLY A N 1
ATOM 1651 C CA . GLY A 1 235 ? 2.071 7.084 -10.384 1.00 91.44 235 GLY A CA 1
ATOM 1652 C C . GLY A 1 235 ? 3.400 7.417 -9.722 1.00 91.44 235 GLY A C 1
ATOM 1653 O O . GLY A 1 235 ? 4.467 7.159 -10.289 1.00 91.44 235 GLY A O 1
ATOM 1654 N N . LYS A 1 236 ? 3.362 8.016 -8.531 1.00 96.19 236 LYS A N 1
ATOM 1655 C CA . LYS A 1 236 ? 4.567 8.512 -7.862 1.00 96.19 236 LYS A CA 1
ATOM 1656 C C . LYS A 1 236 ? 4.941 7.668 -6.646 1.00 96.19 236 LYS A C 1
ATOM 1658 O O . LYS A 1 236 ? 4.154 7.533 -5.714 1.00 96.19 236 LYS A O 1
ATOM 1663 N N . VAL A 1 237 ? 6.189 7.204 -6.610 1.00 96.56 237 VAL A N 1
ATOM 1664 C CA . VAL A 1 237 ? 6.877 6.732 -5.401 1.00 96.56 237 VAL A CA 1
ATOM 1665 C C . VAL A 1 237 ? 7.842 7.828 -4.948 1.00 96.56 237 VAL A C 1
ATOM 1667 O O . VAL A 1 237 ? 8.913 8.032 -5.521 1.00 96.56 237 VAL A O 1
ATOM 1670 N N . ASP A 1 238 ? 7.446 8.578 -3.921 1.00 94.88 238 ASP A N 1
ATOM 1671 C CA . ASP A 1 238 ? 8.239 9.643 -3.305 1.00 94.88 238 ASP A CA 1
ATOM 1672 C C . ASP A 1 238 ? 9.185 9.080 -2.231 1.00 94.88 238 ASP A C 1
ATOM 1674 O O . ASP A 1 238 ? 9.078 9.410 -1.050 1.00 94.88 238 ASP A O 1
ATOM 1678 N N . ALA A 1 239 ? 10.046 8.146 -2.633 1.00 92.94 239 ALA A N 1
ATOM 1679 C CA . ALA A 1 239 ? 11.026 7.466 -1.790 1.00 92.94 239 ALA A CA 1
ATOM 1680 C C . ALA A 1 239 ? 12.131 6.859 -2.662 1.00 92.94 239 ALA A C 1
ATOM 1682 O O . ALA A 1 239 ? 12.000 6.788 -3.883 1.00 92.94 239 ALA A O 1
ATOM 1683 N N . GLN A 1 240 ? 13.203 6.367 -2.034 1.00 94.56 240 GLN A N 1
ATOM 1684 C CA . GLN A 1 240 ? 14.081 5.409 -2.712 1.00 94.56 240 GLN A CA 1
ATOM 1685 C C . GLN A 1 240 ? 13.318 4.104 -2.928 1.00 94.56 240 GLN A C 1
ATOM 1687 O O . GLN A 1 240 ? 12.675 3.622 -1.995 1.00 94.56 240 GLN A O 1
ATOM 1692 N N . LEU A 1 241 ? 13.422 3.515 -4.116 1.00 96.19 241 LEU A N 1
ATOM 1693 C CA . LEU A 1 241 ? 12.742 2.267 -4.456 1.00 96.19 241 LEU A CA 1
ATOM 1694 C C . LEU A 1 241 ? 13.762 1.164 -4.736 1.00 96.19 241 LEU A C 1
ATOM 1696 O O . LEU A 1 241 ? 14.717 1.371 -5.473 1.00 96.19 241 LEU A O 1
ATOM 1700 N N . THR A 1 242 ? 13.560 -0.016 -4.158 1.00 96.25 242 THR A N 1
ATOM 1701 C CA . THR A 1 242 ? 14.270 -1.247 -4.523 1.00 96.25 242 THR A CA 1
ATOM 1702 C C . THR A 1 242 ? 13.277 -2.272 -5.052 1.00 96.25 242 THR A C 1
ATOM 1704 O O . THR A 1 242 ? 12.360 -2.660 -4.332 1.00 96.25 242 THR A O 1
ATOM 1707 N N . ILE A 1 243 ? 13.469 -2.739 -6.281 1.00 96.44 243 ILE A N 1
ATOM 1708 C CA . ILE A 1 243 ? 12.704 -3.823 -6.896 1.00 96.44 243 ILE A CA 1
ATOM 1709 C C . ILE A 1 243 ? 13.608 -5.054 -6.920 1.00 96.44 243 ILE A C 1
ATOM 1711 O O . ILE A 1 243 ? 14.565 -5.109 -7.688 1.00 96.44 243 ILE A O 1
ATOM 1715 N N . ALA A 1 244 ? 13.332 -6.008 -6.036 1.00 95.62 244 ALA A N 1
ATOM 1716 C CA . ALA A 1 244 ? 14.064 -7.267 -5.912 1.00 95.62 244 ALA A CA 1
ATOM 1717 C C . ALA A 1 244 ? 13.296 -8.469 -6.478 1.00 95.62 244 ALA A C 1
ATOM 1719 O O . ALA A 1 244 ? 13.871 -9.535 -6.671 1.00 95.62 244 ALA A O 1
ATOM 1720 N N . GLY A 1 245 ? 12.004 -8.302 -6.754 1.00 96.44 245 GLY A N 1
ATOM 1721 C CA . GLY A 1 245 ? 11.146 -9.325 -7.332 1.00 96.44 245 GLY A CA 1
ATOM 1722 C C . GLY A 1 245 ? 9.774 -8.762 -7.693 1.00 96.44 245 GLY A C 1
ATOM 1723 O O . GLY A 1 245 ? 9.558 -7.550 -7.670 1.00 96.44 245 GLY A O 1
ATOM 1724 N N . GLY A 1 246 ? 8.836 -9.651 -8.017 1.00 97.06 246 GLY A N 1
ATOM 1725 C CA . GLY A 1 246 ? 7.471 -9.272 -8.385 1.00 97.06 246 GLY A CA 1
ATOM 1726 C C . GLY A 1 246 ? 7.359 -8.662 -9.781 1.00 97.06 246 GLY A C 1
ATOM 1727 O O . GLY A 1 246 ? 8.214 -8.866 -10.644 1.00 97.06 246 GLY A O 1
ATOM 1728 N N . THR A 1 247 ? 6.255 -7.957 -10.010 1.00 97.31 247 THR A N 1
ATOM 1729 C CA . THR A 1 247 ? 5.903 -7.345 -11.291 1.00 97.31 247 THR A CA 1
ATOM 1730 C C . THR A 1 247 ? 5.577 -5.865 -11.120 1.00 97.31 247 THR A C 1
ATOM 1732 O O . THR A 1 247 ? 4.721 -5.508 -10.316 1.00 97.31 247 THR A O 1
ATOM 1735 N N . VAL A 1 248 ? 6.210 -5.007 -11.915 1.00 96.81 248 VAL A N 1
ATOM 1736 C CA . VAL A 1 248 ? 5.766 -3.630 -12.158 1.00 96.81 248 VAL A CA 1
ATOM 1737 C C . VAL A 1 248 ? 4.940 -3.618 -13.439 1.00 96.81 248 VAL A C 1
ATOM 1739 O O . VAL A 1 248 ? 5.353 -4.226 -14.425 1.00 96.81 248 VAL A O 1
ATOM 1742 N N . LYS A 1 249 ? 3.780 -2.959 -13.451 1.00 94.69 249 LYS A N 1
ATOM 1743 C CA . LYS A 1 249 ? 2.945 -2.842 -14.659 1.00 94.69 249 LYS A CA 1
ATOM 1744 C C . LYS A 1 249 ? 2.088 -1.583 -14.651 1.00 94.69 249 LYS A C 1
ATOM 1746 O O . LYS A 1 249 ? 1.800 -1.042 -13.584 1.00 94.69 249 LYS A O 1
ATOM 1751 N N . MET A 1 250 ? 1.627 -1.181 -15.829 1.00 93.12 250 MET A N 1
ATOM 1752 C CA . MET A 1 250 ? 0.620 -0.132 -15.978 1.00 93.12 250 MET A CA 1
ATOM 1753 C C . MET A 1 250 ? -0.729 -0.753 -16.367 1.00 93.12 250 MET A C 1
ATOM 1755 O O . MET A 1 250 ? -0.771 -1.782 -17.045 1.00 93.12 250 MET A O 1
ATOM 1759 N N . LEU A 1 251 ? -1.832 -0.167 -15.903 1.00 88.94 251 LEU A N 1
ATOM 1760 C CA . LEU A 1 251 ? -3.200 -0.532 -16.293 1.00 88.94 251 LEU A CA 1
ATOM 1761 C C . LEU A 1 251 ? -3.901 0.669 -16.934 1.00 88.94 251 LEU A C 1
ATOM 1763 O O . LEU A 1 251 ? -3.479 1.800 -16.737 1.00 88.94 251 LEU A O 1
ATOM 1767 N N . GLY A 1 252 ? -4.954 0.431 -17.721 1.00 80.69 252 GLY A N 1
ATOM 1768 C CA . GLY A 1 252 ? -5.830 1.497 -18.235 1.00 80.69 252 GLY A CA 1
ATOM 1769 C C . GLY A 1 252 ? -5.265 2.357 -19.376 1.00 80.69 252 GLY A C 1
ATOM 1770 O O . GLY A 1 252 ? -6.002 3.140 -19.966 1.00 80.69 252 GLY A O 1
ATOM 1771 N N . GLY A 1 253 ? -3.992 2.197 -19.745 1.00 85.25 253 GLY A N 1
ATOM 1772 C CA . GLY A 1 253 ? -3.352 2.987 -20.794 1.00 85.25 253 GLY A CA 1
ATOM 1773 C C . GLY A 1 253 ? -1.834 2.940 -20.698 1.00 85.25 253 GLY A C 1
ATOM 1774 O O . GLY A 1 253 ? -1.279 1.945 -20.243 1.00 85.25 253 GLY A O 1
ATOM 1775 N N . TYR A 1 254 ? -1.186 4.028 -21.121 1.00 87.38 254 TYR A N 1
ATOM 1776 C CA . TYR A 1 254 ? 0.265 4.183 -21.031 1.00 87.38 254 TYR A CA 1
ATOM 1777 C C . TYR A 1 254 ? 0.637 5.117 -19.886 1.00 87.38 254 TYR A C 1
ATOM 1779 O O . TYR A 1 254 ? 0.112 6.232 -19.795 1.00 87.38 254 TYR A O 1
ATOM 1787 N N . GLY A 1 255 ? 1.533 4.667 -19.014 1.00 90.81 255 GLY A N 1
ATOM 1788 C CA . GLY A 1 255 ? 1.828 5.337 -17.752 1.00 90.81 255 GLY A CA 1
ATOM 1789 C C . GLY A 1 255 ? 3.312 5.518 -17.466 1.00 90.81 255 GLY A C 1
ATOM 1790 O O . GLY A 1 255 ? 4.191 4.976 -18.131 1.00 90.81 255 GLY A O 1
ATOM 1791 N N . THR A 1 256 ? 3.606 6.304 -16.436 1.00 92.88 256 THR A N 1
ATOM 1792 C CA . THR A 1 256 ? 4.946 6.414 -15.858 1.00 92.88 256 THR A CA 1
ATOM 1793 C C . THR A 1 256 ? 4.895 6.060 -14.379 1.00 92.88 256 THR A C 1
ATOM 1795 O O . THR A 1 256 ? 4.180 6.698 -13.610 1.00 92.88 256 THR A O 1
ATOM 1798 N N . LEU A 1 257 ? 5.705 5.089 -13.960 1.00 96.00 257 LEU A N 1
ATOM 17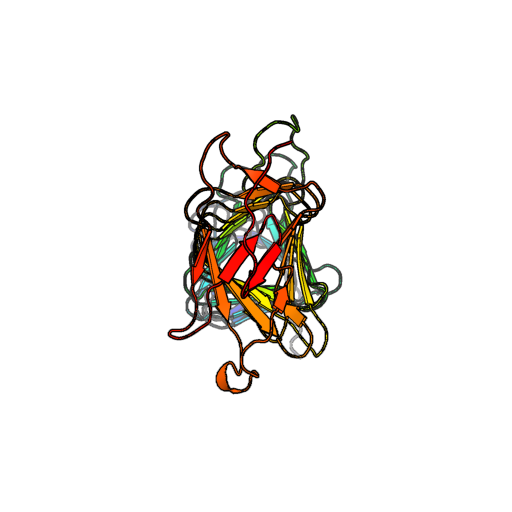99 C CA . LEU A 1 257 ? 6.097 4.956 -12.563 1.00 96.00 257 LEU A CA 1
ATOM 1800 C C . LEU A 1 257 ? 7.263 5.910 -12.319 1.00 96.00 257 LEU A C 1
ATOM 1802 O O . LEU A 1 257 ? 8.362 5.708 -12.837 1.00 96.00 257 LEU A O 1
ATOM 1806 N N . LYS A 1 258 ? 7.025 6.951 -11.527 1.00 96.31 258 LYS A N 1
ATOM 1807 C CA . LYS A 1 258 ? 8.034 7.945 -11.176 1.00 96.31 258 LYS A CA 1
ATOM 1808 C C . LYS A 1 258 ? 8.557 7.715 -9.762 1.00 96.31 258 LYS A C 1
ATOM 1810 O O . LYS A 1 258 ? 7.819 7.866 -8.794 1.00 96.31 258 LYS A O 1
ATOM 1815 N N . VAL A 1 259 ? 9.851 7.448 -9.646 1.00 96.06 259 VAL A N 1
ATOM 1816 C CA . VAL A 1 259 ? 10.610 7.378 -8.396 1.00 96.06 259 VAL A CA 1
ATOM 1817 C C . VAL A 1 259 ? 11.352 8.701 -8.215 1.00 96.06 259 VAL A C 1
ATOM 1819 O O . VAL A 1 259 ? 12.146 9.091 -9.068 1.00 96.06 259 VAL A O 1
ATOM 1822 N N . THR A 1 260 ? 11.089 9.438 -7.134 1.00 94.94 260 THR A N 1
ATOM 1823 C CA . THR A 1 260 ? 11.714 10.769 -6.941 1.00 94.94 260 THR A CA 1
ATOM 1824 C C . THR A 1 260 ? 13.151 10.720 -6.442 1.00 94.94 260 THR A C 1
ATOM 1826 O O . THR A 1 260 ? 13.832 11.744 -6.430 1.00 94.94 260 THR A O 1
ATOM 1829 N N . LYS A 1 261 ? 13.593 9.548 -5.993 1.00 92.88 261 LYS A N 1
ATOM 1830 C CA . LYS A 1 261 ? 14.933 9.278 -5.476 1.00 92.88 261 LYS A CA 1
ATOM 1831 C C . LYS A 1 261 ? 15.610 8.200 -6.311 1.00 92.88 261 LYS A C 1
ATOM 1833 O O . LYS A 1 261 ? 15.151 7.864 -7.402 1.00 92.88 261 LYS A O 1
ATOM 1838 N N . ASP A 1 262 ? 16.704 7.672 -5.781 1.00 91.38 262 ASP A N 1
ATOM 1839 C CA . ASP A 1 262 ? 17.370 6.507 -6.340 1.00 91.38 262 ASP A CA 1
ATOM 1840 C C . ASP A 1 262 ? 16.412 5.310 -6.511 1.00 91.38 262 ASP A C 1
ATOM 1842 O O . ASP A 1 262 ? 15.594 5.001 -5.636 1.00 91.38 262 ASP A O 1
ATOM 1846 N N . LEU A 1 263 ? 16.564 4.607 -7.632 1.00 93.38 263 LEU A N 1
ATOM 1847 C CA . LEU A 1 263 ? 15.906 3.342 -7.942 1.00 93.38 263 LEU A CA 1
ATOM 1848 C C . LEU A 1 263 ? 16.956 2.239 -8.064 1.00 93.38 263 LEU A C 1
ATOM 1850 O O . LEU A 1 263 ? 17.894 2.377 -8.836 1.00 93.38 263 LEU A O 1
ATOM 1854 N N . TYR A 1 264 ? 16.769 1.135 -7.351 1.00 94.19 264 TYR A N 1
ATOM 1855 C CA . TYR A 1 264 ? 17.575 -0.078 -7.440 1.00 94.19 264 TYR A CA 1
ATOM 1856 C C . TYR A 1 264 ? 16.716 -1.193 -8.024 1.00 94.19 264 TYR A C 1
ATOM 1858 O O . TYR A 1 264 ? 15.796 -1.673 -7.365 1.00 94.19 264 TYR A O 1
ATOM 1866 N N . TRP A 1 265 ? 16.996 -1.617 -9.248 1.00 92.56 265 TRP A N 1
ATOM 1867 C CA . TRP A 1 265 ? 16.316 -2.736 -9.883 1.00 92.56 265 TRP A CA 1
ATOM 1868 C C . TRP A 1 265 ? 17.256 -3.937 -9.932 1.00 92.56 265 TRP A C 1
ATOM 1870 O O . TRP A 1 265 ? 18.166 -3.990 -10.752 1.00 92.56 265 TRP A O 1
ATOM 1880 N N . ILE A 1 266 ? 17.059 -4.855 -8.987 1.00 92.31 266 ILE A N 1
ATOM 1881 C CA . ILE A 1 266 ? 17.929 -6.018 -8.749 1.00 92.31 266 ILE A CA 1
ATOM 1882 C C . ILE A 1 266 ? 17.236 -7.362 -9.017 1.00 92.31 266 ILE A C 1
ATOM 1884 O O . ILE A 1 266 ? 17.820 -8.422 -8.809 1.00 92.31 266 ILE A O 1
ATOM 1888 N N . GLY A 1 267 ? 15.967 -7.325 -9.425 1.00 91.81 267 GLY A N 1
ATOM 1889 C CA . GLY A 1 267 ? 15.182 -8.501 -9.778 1.00 91.81 267 GLY A CA 1
ATOM 1890 C C . GLY A 1 267 ? 13.750 -8.160 -10.191 1.00 91.81 267 GLY A C 1
ATOM 1891 O O . GLY A 1 267 ? 13.311 -7.016 -10.084 1.00 91.81 267 GLY A O 1
ATOM 1892 N N . GLY A 1 268 ? 12.995 -9.163 -10.641 1.00 94.75 268 GLY A N 1
ATOM 1893 C CA . GLY A 1 268 ? 11.581 -9.020 -11.006 1.00 94.75 268 GLY A CA 1
ATOM 1894 C C . GLY A 1 268 ? 11.345 -8.617 -12.463 1.00 94.75 268 GLY A C 1
ATOM 1895 O O . GLY A 1 268 ? 12.257 -8.604 -13.287 1.00 94.75 268 GLY A O 1
ATOM 1896 N N . THR A 1 269 ? 10.084 -8.330 -12.789 1.00 94.81 269 THR A N 1
ATOM 1897 C CA . THR A 1 269 ? 9.629 -8.059 -14.160 1.00 94.81 269 THR A CA 1
ATOM 1898 C C . THR A 1 269 ? 8.974 -6.688 -14.278 1.00 94.81 269 THR A C 1
ATOM 1900 O O . THR A 1 269 ? 8.127 -6.336 -13.463 1.00 94.81 269 THR A O 1
ATOM 1903 N N . PHE A 1 270 ? 9.296 -5.937 -15.327 1.00 93.94 270 PHE A N 1
ATOM 1904 C CA . PHE A 1 270 ? 8.484 -4.816 -15.791 1.00 93.94 270 PHE A CA 1
ATOM 1905 C C . PHE A 1 270 ? 7.657 -5.261 -17.002 1.00 93.94 270 PHE A C 1
ATOM 1907 O O . PHE A 1 270 ? 8.223 -5.599 -18.042 1.00 93.94 270 PHE A O 1
ATOM 1914 N N . LEU A 1 271 ? 6.328 -5.280 -16.869 1.00 92.25 271 LEU A N 1
ATOM 1915 C CA . LEU A 1 271 ? 5.410 -5.440 -17.996 1.00 92.25 271 LEU A CA 1
ATOM 1916 C C . LEU A 1 271 ? 5.200 -4.070 -18.643 1.00 92.25 271 LEU A C 1
ATOM 1918 O O . LEU A 1 271 ? 4.481 -3.229 -18.103 1.00 92.25 271 LEU A O 1
ATOM 1922 N N . CYS A 1 272 ? 5.845 -3.857 -19.783 1.00 87.19 272 CYS A N 1
ATOM 1923 C CA . CYS A 1 272 ? 5.801 -2.607 -20.524 1.00 87.19 272 CYS A CA 1
ATOM 1924 C C . CYS A 1 272 ? 4.7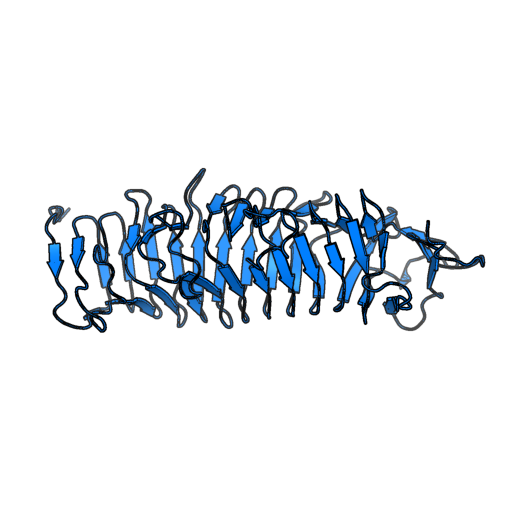97 -2.712 -21.673 1.00 87.19 272 CYS A C 1
ATOM 1926 O O . CYS A 1 272 ? 5.030 -3.437 -22.642 1.00 87.19 272 CYS A O 1
ATOM 1928 N N . GLY A 1 273 ? 3.707 -1.957 -21.603 1.00 86.62 273 GLY A N 1
ATOM 1929 C CA . GLY A 1 273 ? 2.841 -1.683 -22.737 1.00 86.62 273 GLY A CA 1
ATOM 1930 C C . GLY A 1 273 ? 3.528 -0.769 -23.752 1.00 86.62 273 GLY A C 1
ATOM 1931 O O . GLY A 1 273 ? 4.172 0.215 -23.383 1.00 86.62 273 GLY A O 1
ATOM 1932 N N . LEU A 1 274 ? 3.365 -1.063 -25.043 1.00 80.38 274 LEU A N 1
ATOM 1933 C CA . LEU A 1 274 ? 3.845 -0.209 -26.133 1.00 80.38 274 LEU A CA 1
ATOM 1934 C C . LEU A 1 274 ? 2.732 0.112 -27.146 1.00 80.38 274 LEU A C 1
ATOM 1936 O O . LEU A 1 274 ? 2.191 -0.780 -27.799 1.00 80.38 274 LEU A O 1
ATOM 1940 N N . ASN A 1 275 ? 2.444 1.408 -27.317 1.00 78.81 275 ASN A N 1
ATOM 1941 C CA . ASN A 1 275 ? 1.644 1.948 -28.410 1.00 78.81 275 ASN A CA 1
ATOM 1942 C C . ASN A 1 275 ? 2.546 2.269 -29.582 1.00 78.81 275 ASN A C 1
ATOM 1944 O O . ASN A 1 275 ? 3.280 3.259 -29.602 1.00 78.81 275 ASN A O 1
ATOM 1948 N N . VAL A 1 276 ? 2.402 1.459 -30.603 1.00 67.75 276 VAL A N 1
ATOM 1949 C CA . VAL A 1 276 ? 3.234 1.546 -31.779 1.00 67.75 276 VAL A CA 1
ATOM 1950 C C . VAL A 1 276 ? 2.815 2.703 -32.700 1.00 67.75 276 VAL A C 1
ATOM 1952 O O . VAL A 1 276 ? 3.671 3.380 -33.262 1.00 67.75 276 VAL A O 1
ATOM 1955 N N . GLY A 1 277 ? 1.514 3.007 -32.791 1.00 70.69 277 GLY A N 1
ATOM 1956 C CA . GLY A 1 277 ? 0.998 4.071 -33.663 1.00 70.69 277 GLY A CA 1
ATOM 1957 C C . GLY A 1 277 ? 1.356 5.482 -33.190 1.00 70.69 277 GLY A C 1
ATOM 1958 O O . GLY A 1 277 ? 1.663 6.346 -34.006 1.00 70.69 277 GLY A O 1
ATOM 1959 N N . ASN A 1 278 ? 1.377 5.694 -31.871 1.00 68.94 278 ASN A N 1
ATOM 1960 C CA . ASN A 1 278 ? 1.661 7.002 -31.267 1.00 68.94 278 ASN A CA 1
ATOM 1961 C C . ASN A 1 278 ? 3.053 7.082 -30.614 1.00 68.94 278 ASN A C 1
ATOM 1963 O O . ASN A 1 278 ? 3.366 8.092 -29.989 1.00 68.94 278 ASN A O 1
ATOM 1967 N N . GLN A 1 279 ? 3.866 6.024 -30.723 1.00 69.25 279 GLN A N 1
ATOM 1968 C CA . GLN A 1 279 ? 5.185 5.900 -30.083 1.00 69.25 279 GLN A CA 1
ATOM 1969 C C . GLN A 1 279 ? 5.166 6.189 -28.570 1.00 69.25 279 GLN A C 1
ATOM 1971 O O . GLN A 1 279 ? 6.099 6.763 -28.007 1.00 69.25 279 GLN A O 1
ATOM 1976 N N . VAL A 1 280 ? 4.083 5.797 -27.898 1.00 78.81 280 VAL A N 1
ATOM 1977 C CA . VAL A 1 280 ? 3.939 5.947 -26.446 1.00 78.81 280 VAL A CA 1
ATOM 1978 C C . VAL A 1 280 ? 4.209 4.599 -25.805 1.00 78.81 280 VAL A C 1
ATOM 1980 O O . VAL A 1 280 ? 3.663 3.594 -26.241 1.00 78.81 280 VAL A O 1
ATOM 1983 N N . ALA A 1 281 ? 5.034 4.569 -24.769 1.00 83.56 281 ALA A N 1
ATOM 1984 C CA . ALA A 1 281 ? 5.312 3.363 -24.005 1.00 83.56 281 ALA A CA 1
ATOM 1985 C C . ALA A 1 281 ? 5.112 3.629 -22.522 1.00 83.56 281 ALA A C 1
ATOM 1987 O O . ALA A 1 281 ? 5.201 4.778 -22.074 1.00 83.56 281 ALA A O 1
ATOM 1988 N N . ASP A 1 282 ? 4.899 2.553 -21.781 1.00 89.62 282 ASP A N 1
ATOM 1989 C CA . ASP A 1 282 ? 5.043 2.578 -20.338 1.00 89.62 282 ASP A CA 1
ATOM 1990 C C . ASP A 1 282 ? 6.484 2.871 -19.944 1.00 89.62 282 ASP A C 1
ATOM 1992 O O . ASP A 1 282 ? 7.437 2.474 -20.622 1.00 89.62 282 ASP A O 1
ATOM 1996 N N . LYS A 1 283 ? 6.643 3.576 -18.824 1.00 90.56 283 LYS A N 1
ATOM 1997 C CA . LYS A 1 283 ? 7.955 4.036 -18.376 1.00 90.56 283 LYS A CA 1
ATOM 1998 C C . LYS A 1 283 ? 8.191 3.810 -16.900 1.00 90.56 283 LYS A C 1
ATOM 2000 O O . LYS A 1 283 ? 7.304 4.025 -16.075 1.00 90.56 283 LYS A O 1
ATOM 2005 N N . ILE A 1 284 ? 9.437 3.506 -16.563 1.00 91.88 284 ILE A N 1
ATOM 2006 C CA . ILE A 1 284 ? 9.967 3.673 -15.212 1.00 91.88 284 ILE A CA 1
ATOM 2007 C C . ILE A 1 284 ? 10.981 4.812 -15.243 1.00 91.88 284 ILE A C 1
ATOM 2009 O O . ILE A 1 284 ? 11.940 4.787 -16.015 1.00 91.88 284 ILE A O 1
ATOM 2013 N N . ARG A 1 285 ? 10.778 5.812 -14.388 1.00 92.31 285 ARG A N 1
ATOM 2014 C CA . ARG A 1 285 ? 11.656 6.975 -14.272 1.00 92.31 285 ARG A CA 1
ATOM 2015 C C . ARG A 1 285 ? 12.189 7.114 -12.855 1.00 92.31 285 ARG A C 1
ATOM 2017 O O . ARG A 1 285 ? 11.397 7.193 -11.922 1.00 92.31 285 ARG A O 1
ATOM 2024 N N . ALA A 1 286 ? 13.502 7.256 -12.714 1.00 91.25 286 ALA A N 1
ATOM 2025 C CA . ALA A 1 286 ? 14.152 7.734 -11.498 1.00 91.25 286 ALA A CA 1
ATOM 2026 C C . ALA A 1 286 ? 14.589 9.196 -11.681 1.00 91.25 286 ALA A C 1
ATOM 2028 O O . ALA A 1 286 ? 15.237 9.532 -12.671 1.00 91.25 286 ALA A O 1
ATOM 2029 N N . ASP A 1 287 ? 14.237 10.086 -10.754 1.00 91.94 287 ASP A N 1
ATOM 2030 C CA . ASP A 1 287 ? 14.686 11.487 -10.809 1.00 91.94 287 ASP A CA 1
ATOM 2031 C C . ASP A 1 287 ? 16.152 11.644 -10.366 1.00 91.94 287 ASP A C 1
ATOM 2033 O O . ASP A 1 287 ? 16.846 12.526 -10.871 1.00 91.94 287 ASP A O 1
ATOM 2037 N N . GLU A 1 288 ? 16.630 10.786 -9.459 1.00 90.94 288 GLU A N 1
ATOM 2038 C CA . GLU A 1 288 ? 18.046 10.700 -9.079 1.00 90.94 288 GLU A CA 1
ATOM 2039 C C . GLU A 1 288 ? 18.712 9.571 -9.892 1.00 90.94 288 GLU A C 1
ATOM 2041 O O . GLU A 1 288 ? 18.665 9.602 -11.122 1.00 90.94 288 GLU A O 1
ATOM 2046 N N . LYS A 1 289 ? 19.347 8.574 -9.269 1.00 84.94 289 LYS A N 1
ATOM 2047 C CA . LYS A 1 289 ? 20.081 7.530 -10.004 1.00 84.94 289 LYS A CA 1
ATOM 2048 C C . LYS A 1 289 ? 19.238 6.282 -10.246 1.00 84.94 289 LYS A C 1
ATOM 2050 O O . LYS A 1 289 ? 18.388 5.923 -9.434 1.00 84.94 289 LYS A O 1
ATOM 2055 N N . PHE A 1 290 ? 19.527 5.583 -11.341 1.00 86.69 290 PHE A N 1
ATOM 2056 C CA . PHE A 1 290 ? 18.946 4.276 -11.647 1.00 86.69 290 PHE A CA 1
ATOM 2057 C C . PHE A 1 290 ? 20.049 3.216 -11.604 1.00 86.69 290 PHE A C 1
ATOM 2059 O O . PHE A 1 290 ? 20.934 3.192 -12.458 1.00 86.69 290 PHE A O 1
ATOM 2066 N N . TYR A 1 291 ? 19.987 2.337 -10.609 1.00 87.06 291 TYR A N 1
ATOM 2067 C CA . TYR A 1 291 ? 20.874 1.195 -10.451 1.00 87.06 291 TYR A CA 1
ATOM 2068 C C . TYR A 1 291 ? 20.218 -0.071 -11.002 1.00 87.06 291 TYR A C 1
ATOM 2070 O O . TYR A 1 291 ? 19.082 -0.371 -10.633 1.00 87.06 291 TYR A O 1
ATOM 2078 N N . ILE A 1 292 ? 20.917 -0.812 -11.861 1.00 83.25 292 ILE A N 1
ATOM 2079 C CA . ILE A 1 292 ? 20.445 -2.090 -12.420 1.00 83.25 292 ILE A CA 1
ATOM 2080 C C . ILE A 1 292 ? 21.474 -3.183 -12.110 1.00 83.25 292 ILE A C 1
ATOM 2082 O O . ILE A 1 292 ? 22.678 -2.942 -12.205 1.00 83.25 292 ILE A O 1
ATOM 2086 N N . GLY A 1 293 ? 21.007 -4.362 -11.706 1.00 82.19 293 GLY A N 1
ATOM 2087 C CA . GLY A 1 293 ? 21.832 -5.553 -11.485 1.00 82.19 293 GLY A CA 1
ATOM 2088 C C . GLY A 1 293 ? 20.978 -6.811 -11.322 1.00 82.19 293 GLY A C 1
ATOM 2089 O O . GLY A 1 293 ? 19.752 -6.725 -11.311 1.00 82.19 293 GLY A O 1
ATOM 2090 N N . GLY A 1 294 ? 21.608 -7.977 -11.175 1.00 80.38 294 GLY A N 1
ATOM 2091 C CA . GLY A 1 294 ? 20.895 -9.251 -11.015 1.00 80.38 294 GLY A CA 1
ATOM 2092 C C . GLY A 1 294 ? 20.005 -9.635 -12.210 1.00 80.38 294 GLY A C 1
ATOM 2093 O O . GLY A 1 294 ? 20.186 -9.151 -13.323 1.00 80.38 294 GLY A O 1
ATOM 2094 N N . ASN A 1 295 ? 19.023 -10.512 -11.967 1.00 81.94 295 ASN A N 1
ATOM 2095 C CA . ASN A 1 295 ? 18.121 -11.036 -13.003 1.00 81.94 295 ASN A CA 1
ATOM 2096 C C . ASN A 1 295 ? 16.888 -10.135 -13.177 1.00 81.94 295 ASN A C 1
ATOM 2098 O O . ASN A 1 295 ? 15.853 -10.360 -12.537 1.00 81.94 295 ASN A O 1
ATOM 2102 N N . VAL A 1 296 ? 16.980 -9.127 -14.046 1.00 84.00 296 VAL A N 1
ATOM 2103 C CA . VAL A 1 296 ? 15.859 -8.231 -14.378 1.00 84.00 296 VAL A CA 1
ATOM 2104 C C . VAL A 1 296 ? 15.219 -8.603 -15.715 1.00 84.00 296 VAL A C 1
ATOM 2106 O O . VAL A 1 296 ? 15.883 -8.986 -16.677 1.00 84.00 296 VAL A O 1
ATOM 2109 N N . THR A 1 297 ? 13.893 -8.499 -15.794 1.00 87.00 297 THR A N 1
ATOM 2110 C CA . THR A 1 297 ? 13.140 -8.794 -17.022 1.00 87.00 297 THR A CA 1
ATOM 2111 C C . THR A 1 297 ? 12.304 -7.595 -17.446 1.00 87.00 297 THR A C 1
ATOM 2113 O O . THR A 1 297 ? 11.535 -7.054 -16.652 1.00 87.00 297 THR A O 1
ATOM 2116 N N . ILE A 1 298 ? 12.387 -7.218 -18.721 1.00 87.88 298 ILE A N 1
ATOM 2117 C CA . ILE A 1 298 ? 11.398 -6.351 -19.370 1.00 87.88 298 ILE A CA 1
ATOM 2118 C C . ILE A 1 298 ? 10.576 -7.246 -20.294 1.00 87.88 298 ILE A C 1
ATOM 2120 O O . ILE A 1 298 ? 11.091 -7.810 -21.258 1.00 87.88 298 ILE A O 1
ATOM 2124 N N . SER A 1 299 ? 9.290 -7.396 -19.996 1.00 86.19 299 SER A N 1
ATOM 2125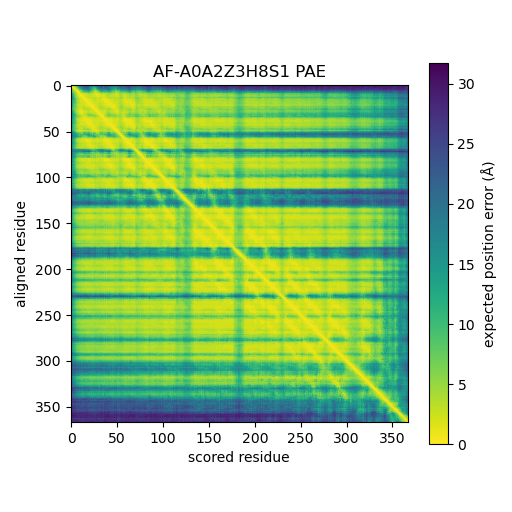 C CA . SER A 1 299 ? 8.352 -8.098 -20.872 1.00 86.19 299 SER A CA 1
ATOM 2126 C C . SER A 1 299 ? 7.515 -7.075 -21.614 1.00 86.19 299 SER A C 1
ATOM 2128 O O . SER A 1 299 ? 6.856 -6.240 -20.995 1.00 86.19 299 SER A O 1
ATOM 2130 N N . ILE A 1 300 ? 7.544 -7.134 -22.939 1.00 82.69 300 ILE A N 1
ATOM 2131 C CA . ILE A 1 300 ? 6.883 -6.137 -23.778 1.00 82.69 300 ILE A CA 1
ATOM 2132 C C . ILE A 1 300 ? 5.524 -6.676 -24.203 1.00 82.69 300 ILE A C 1
ATOM 2134 O O . ILE A 1 300 ? 5.419 -7.751 -24.794 1.00 82.69 300 ILE A O 1
ATOM 2138 N N . TYR A 1 301 ? 4.482 -5.902 -23.923 1.00 82.62 301 TYR A N 1
ATOM 2139 C CA . TYR A 1 301 ? 3.129 -6.163 -24.378 1.00 82.62 301 TYR A CA 1
ATOM 2140 C C . TYR A 1 301 ? 2.729 -5.140 -25.441 1.00 82.62 301 TYR A C 1
ATOM 2142 O O . TYR A 1 301 ? 2.729 -3.934 -25.201 1.00 82.62 301 TYR A O 1
ATOM 2150 N N . ILE A 1 302 ? 2.360 -5.627 -26.625 1.00 77.31 302 ILE A N 1
ATOM 2151 C CA . ILE A 1 302 ? 1.904 -4.788 -27.736 1.00 77.31 302 ILE A CA 1
ATOM 2152 C C . ILE A 1 302 ? 0.470 -5.184 -28.072 1.00 77.31 302 ILE A C 1
ATOM 2154 O O . ILE A 1 302 ? 0.249 -6.232 -28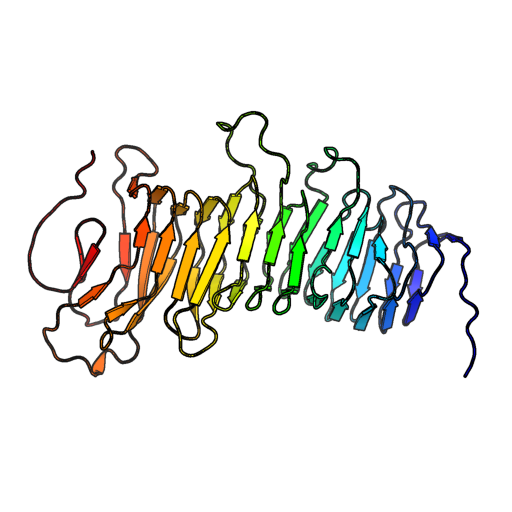.693 1.00 77.31 302 ILE A O 1
ATOM 2158 N N . PRO A 1 303 ? -0.524 -4.374 -27.672 1.00 68.94 303 PRO A N 1
ATOM 2159 C CA . PRO A 1 303 ? -1.886 -4.593 -28.116 1.00 68.94 303 PRO A CA 1
ATOM 2160 C C . PRO A 1 303 ? -1.933 -4.392 -29.639 1.00 68.94 303 PRO A C 1
ATOM 2162 O O . PRO A 1 303 ? -1.554 -3.339 -30.144 1.00 68.94 303 PRO A O 1
ATOM 2165 N N . ASN A 1 304 ? -2.407 -5.406 -30.370 1.00 68.38 304 ASN A N 1
ATOM 2166 C CA . ASN A 1 304 ? -2.580 -5.421 -31.836 1.00 68.38 304 ASN A CA 1
ATOM 2167 C C . ASN A 1 304 ? -1.322 -5.654 -32.688 1.00 68.38 304 ASN A C 1
ATOM 2169 O O . ASN A 1 304 ? -1.253 -5.187 -33.826 1.00 68.38 304 ASN A O 1
ATOM 2173 N N . TRP A 1 305 ? -0.379 -6.456 -32.189 1.00 65.69 305 TRP A N 1
ATOM 2174 C CA . TRP A 1 305 ? 0.818 -6.901 -32.920 1.00 65.69 305 TRP A CA 1
ATOM 2175 C C . TRP A 1 305 ? 0.579 -7.259 -34.404 1.00 65.69 305 TRP A C 1
ATOM 2177 O O . TRP A 1 305 ? 1.325 -6.833 -35.280 1.00 65.69 305 TRP A O 1
ATOM 2187 N N . ASN A 1 306 ? -0.513 -7.968 -34.707 1.00 68.19 306 ASN A N 1
ATOM 2188 C CA . ASN A 1 306 ? -0.823 -8.471 -36.054 1.00 68.19 306 ASN A CA 1
ATOM 2189 C C . ASN A 1 306 ? -1.191 -7.390 -37.086 1.00 68.19 306 ASN A C 1
ATOM 2191 O O . ASN A 1 306 ? -1.405 -7.711 -38.251 1.00 68.19 306 ASN A O 1
ATOM 2195 N N . THR A 1 307 ? -1.325 -6.132 -36.666 1.00 68.44 307 THR A N 1
ATOM 2196 C CA . THR A 1 307 ? -1.738 -5.023 -37.542 1.00 68.44 307 THR A CA 1
ATOM 2197 C C . THR A 1 307 ? -0.586 -4.110 -37.946 1.00 68.44 307 THR A C 1
ATOM 2199 O O . THR A 1 307 ? -0.790 -3.165 -38.706 1.00 68.44 307 THR A O 1
ATOM 2202 N N . LEU A 1 308 ? 0.627 -4.381 -37.461 1.00 65.69 308 LEU A N 1
ATOM 2203 C CA . LEU A 1 308 ? 1.791 -3.562 -37.763 1.00 65.69 308 LEU A CA 1
ATOM 2204 C C . LEU A 1 308 ? 2.342 -3.900 -39.154 1.00 65.69 308 LEU A C 1
ATOM 2206 O O . LEU A 1 308 ? 2.504 -5.082 -39.469 1.00 65.69 308 LEU A O 1
ATOM 2210 N N . PRO A 1 309 ? 2.654 -2.894 -39.992 1.00 66.44 309 PRO A N 1
ATOM 2211 C CA . PRO A 1 309 ? 3.370 -3.133 -41.236 1.00 66.44 309 PRO A CA 1
ATOM 2212 C C . PRO A 1 309 ? 4.705 -3.826 -40.944 1.00 66.44 309 PRO A C 1
ATOM 2214 O O . PRO A 1 309 ? 5.394 -3.490 -39.979 1.00 66.44 309 PRO A O 1
ATOM 2217 N N . LEU A 1 310 ? 5.083 -4.789 -41.784 1.00 68.06 310 LEU A N 1
ATOM 2218 C CA . LEU A 1 310 ? 6.402 -5.415 -41.701 1.00 68.06 310 LEU A CA 1
ATOM 2219 C C . LEU A 1 310 ? 7.498 -4.356 -41.911 1.00 68.06 310 LEU A C 1
ATOM 2221 O O . LEU A 1 310 ? 7.381 -3.512 -42.799 1.00 68.06 310 LEU A O 1
ATOM 2225 N N . GLY A 1 311 ? 8.568 -4.426 -41.113 1.00 63.44 311 GLY A N 1
ATOM 2226 C CA . GLY A 1 311 ? 9.759 -3.584 -41.278 1.00 63.44 311 GLY A CA 1
ATOM 2227 C C . GLY A 1 311 ? 9.686 -2.185 -40.659 1.00 63.44 311 GLY A C 1
ATOM 2228 O O . GLY A 1 311 ? 10.450 -1.314 -41.068 1.00 63.44 311 GLY A O 1
ATOM 2229 N N . VAL A 1 312 ? 8.790 -1.936 -39.698 1.00 58.25 312 VAL A N 1
ATOM 2230 C CA . VAL A 1 312 ? 8.783 -0.658 -38.970 1.00 58.25 312 VAL A CA 1
ATOM 2231 C C . VAL A 1 312 ? 9.688 -0.734 -37.737 1.00 58.25 312 VAL A C 1
ATOM 2233 O O . VAL A 1 312 ? 9.480 -1.558 -36.847 1.00 58.25 312 VAL A O 1
ATOM 2236 N N . THR A 1 313 ? 10.676 0.159 -37.682 1.00 61.12 313 THR A N 1
ATOM 2237 C CA . THR A 1 313 ? 11.523 0.395 -36.506 1.00 61.12 313 THR A CA 1
ATOM 2238 C C . THR A 1 313 ? 10.773 1.247 -35.489 1.00 61.12 313 THR A C 1
ATOM 2240 O O . THR A 1 313 ? 10.240 2.307 -35.825 1.00 61.12 313 THR A O 1
ATOM 2243 N N . PHE A 1 314 ? 10.789 0.821 -34.227 1.00 58.09 314 PHE A N 1
ATOM 2244 C CA . PHE A 1 314 ? 10.236 1.594 -33.119 1.00 58.09 314 PHE A CA 1
ATOM 2245 C C . PHE A 1 314 ? 11.300 1.870 -32.074 1.00 58.09 314 PHE A C 1
ATOM 2247 O O . PHE A 1 314 ? 12.053 0.980 -31.676 1.00 58.09 314 PHE A O 1
ATOM 2254 N N . THR A 1 315 ? 11.299 3.111 -31.601 1.00 62.47 315 THR A N 1
ATOM 2255 C CA . THR A 1 315 ? 12.159 3.562 -30.516 1.00 62.47 315 THR A CA 1
ATOM 2256 C C . THR A 1 315 ? 11.272 4.006 -29.371 1.00 62.47 315 THR A C 1
ATOM 2258 O O . THR A 1 315 ? 10.493 4.947 -29.510 1.00 62.47 315 THR A O 1
ATOM 2261 N N . ALA A 1 316 ? 11.399 3.341 -28.228 1.00 60.91 316 ALA A N 1
ATOM 2262 C CA . ALA A 1 316 ? 10.668 3.693 -27.022 1.00 60.91 316 ALA A CA 1
ATOM 2263 C C . ALA A 1 316 ? 11.636 3.919 -25.861 1.00 60.91 316 ALA A C 1
ATOM 2265 O O . ALA A 1 316 ? 12.535 3.118 -25.602 1.00 60.91 316 ALA A O 1
ATOM 2266 N N . ARG A 1 317 ? 11.428 5.017 -25.129 1.00 71.19 317 ARG A N 1
ATOM 2267 C CA . ARG A 1 317 ? 12.111 5.259 -23.855 1.00 71.19 317 ARG A CA 1
ATOM 2268 C C . ARG A 1 317 ? 11.304 4.618 -22.743 1.00 71.19 317 ARG A C 1
ATOM 2270 O O . ARG A 1 317 ? 10.326 5.201 -22.291 1.00 71.19 317 ARG A O 1
ATOM 2277 N N . VAL A 1 318 ? 11.723 3.422 -22.355 1.00 80.81 318 VAL A N 1
ATOM 2278 C CA . VAL A 1 318 ? 11.066 2.596 -21.331 1.00 80.81 318 VAL A CA 1
ATOM 2279 C C . VAL A 1 318 ? 11.674 2.847 -19.943 1.00 80.81 318 VAL A C 1
ATOM 2281 O O . VAL A 1 318 ? 10.992 2.712 -18.929 1.00 80.81 318 VAL A O 1
ATOM 2284 N N . LEU A 1 319 ? 12.939 3.283 -19.894 1.00 84.12 319 LEU A N 1
ATOM 2285 C CA . LEU A 1 319 ? 13.668 3.625 -18.672 1.00 84.12 319 LEU A CA 1
ATOM 2286 C C . LEU A 1 319 ? 14.236 5.047 -18.770 1.00 84.12 319 LEU A C 1
ATOM 2288 O O . LEU A 1 319 ? 14.827 5.417 -19.784 1.00 84.12 319 LEU A O 1
ATOM 2292 N N . GLU A 1 320 ? 14.088 5.842 -17.712 1.00 82.00 320 GLU A N 1
ATOM 2293 C CA . GLU A 1 320 ? 14.615 7.210 -17.624 1.00 82.00 320 GLU A CA 1
ATOM 2294 C C . GLU A 1 320 ? 15.319 7.432 -16.273 1.00 82.00 320 GLU A C 1
ATOM 2296 O O . GLU A 1 320 ? 14.824 7.004 -15.230 1.00 82.00 320 GLU A O 1
ATOM 2301 N N . ALA A 1 321 ? 16.468 8.114 -16.273 1.00 83.06 321 ALA A N 1
ATOM 2302 C CA . ALA A 1 321 ? 17.246 8.397 -15.065 1.00 83.06 321 ALA A CA 1
ATOM 2303 C C . ALA A 1 321 ? 17.798 9.831 -15.097 1.00 83.06 321 ALA A C 1
ATOM 2305 O O . ALA A 1 321 ? 18.612 10.154 -15.962 1.00 83.06 321 ALA A O 1
ATOM 2306 N N . GLY A 1 322 ? 17.376 10.692 -14.166 1.00 75.56 322 GLY A N 1
ATOM 2307 C CA . GLY A 1 322 ? 17.808 12.095 -14.112 1.00 75.56 322 GLY A CA 1
ATOM 2308 C C . GLY A 1 322 ? 19.282 12.269 -13.727 1.00 75.56 322 GLY A C 1
ATOM 2309 O O . GLY A 1 322 ? 19.967 13.136 -14.262 1.00 75.56 322 GLY A O 1
ATOM 2310 N N . GLY A 1 323 ? 19.787 11.405 -12.846 1.00 74.31 323 GLY A N 1
ATOM 2311 C CA . GLY A 1 323 ? 21.182 11.324 -12.403 1.00 74.31 323 GLY A CA 1
ATOM 2312 C C . GLY A 1 323 ? 22.016 10.254 -13.118 1.00 74.31 323 GLY A C 1
ATOM 2313 O O . GLY A 1 323 ? 23.148 9.998 -12.704 1.00 74.31 323 GLY A O 1
ATOM 2314 N N . GLY A 1 324 ? 21.470 9.628 -14.167 1.00 75.81 324 GLY A N 1
ATOM 2315 C CA . GLY A 1 324 ? 22.130 8.592 -14.966 1.00 75.81 324 GLY A CA 1
ATOM 2316 C C . GLY A 1 324 ? 21.954 7.155 -14.453 1.00 75.81 324 GLY A C 1
ATOM 2317 O O . GLY A 1 324 ? 21.412 6.908 -13.372 1.00 75.81 324 GLY A O 1
ATOM 2318 N N . PHE A 1 325 ? 22.420 6.206 -15.270 1.00 77.19 325 PHE A N 1
ATOM 2319 C CA . PHE A 1 325 ? 22.402 4.769 -14.985 1.00 77.19 325 PHE A CA 1
ATOM 2320 C C . PHE A 1 325 ? 23.719 4.316 -14.343 1.00 77.19 325 PHE A C 1
ATOM 2322 O O . PHE A 1 325 ? 24.792 4.822 -14.677 1.00 77.19 325 PHE A O 1
ATOM 2329 N N . LYS A 1 326 ? 23.639 3.366 -13.411 1.00 73.25 326 LYS A N 1
ATOM 2330 C CA . LYS A 1 326 ? 24.776 2.794 -12.676 1.00 73.25 326 LYS A CA 1
ATOM 2331 C C . LYS A 1 326 ? 24.579 1.273 -12.544 1.00 73.25 326 LYS A C 1
ATOM 2333 O O . LYS A 1 326 ? 23.451 0.842 -12.319 1.00 73.25 326 LYS A O 1
ATOM 2338 N N . PRO A 1 327 ? 25.625 0.442 -12.631 1.00 67.69 327 PRO A N 1
ATOM 2339 C CA . PRO A 1 327 ? 25.516 -0.943 -12.183 1.00 67.69 327 PRO A CA 1
ATOM 2340 C C . PRO A 1 327 ? 25.403 -0.993 -10.648 1.00 67.69 327 PRO A C 1
ATOM 2342 O O . PRO A 1 327 ? 25.891 -0.095 -9.955 1.00 67.69 327 PRO A O 1
ATOM 2345 N N . VAL A 1 328 ? 24.742 -2.020 -10.109 1.00 71.06 328 VAL A N 1
ATOM 2346 C CA . VAL A 1 328 ? 24.606 -2.220 -8.648 1.00 71.06 328 VAL A CA 1
ATOM 2347 C C . VAL A 1 328 ? 25.926 -2.678 -8.024 1.00 71.06 328 VAL A C 1
ATOM 2349 O O . VAL A 1 328 ? 26.304 -2.190 -6.959 1.00 71.06 328 VAL A O 1
ATOM 2352 N N . VAL A 1 329 ? 26.646 -3.567 -8.709 1.00 70.50 329 VAL A N 1
ATOM 2353 C CA . VAL A 1 329 ? 27.996 -4.014 -8.355 1.00 70.50 329 VAL A CA 1
ATOM 2354 C C . VAL A 1 329 ? 28.940 -3.585 -9.472 1.00 70.50 329 VAL A C 1
ATOM 2356 O O . VAL A 1 329 ? 28.628 -3.730 -10.653 1.00 70.50 329 VAL A O 1
ATOM 2359 N N . ALA A 1 330 ? 30.094 -3.019 -9.120 1.00 53.25 330 ALA A N 1
ATOM 2360 C CA . ALA A 1 330 ? 31.101 -2.686 -10.120 1.00 53.25 330 ALA A CA 1
ATOM 2361 C C . ALA A 1 330 ? 31.577 -3.974 -10.817 1.00 53.25 330 ALA A C 1
ATOM 2363 O O . ALA A 1 330 ? 32.011 -4.903 -10.139 1.00 53.25 330 ALA A O 1
ATOM 2364 N N . ASN A 1 331 ? 31.538 -3.989 -12.153 1.00 47.53 331 ASN A N 1
ATOM 2365 C CA . ASN A 1 331 ? 31.971 -5.099 -13.015 1.00 47.53 331 ASN A CA 1
ATOM 2366 C C . ASN A 1 331 ? 31.063 -6.347 -13.032 1.00 47.53 331 ASN A C 1
ATOM 2368 O O . ASN A 1 331 ? 31.539 -7.419 -13.397 1.00 47.53 331 ASN A O 1
ATOM 2372 N N . GLU A 1 332 ? 29.785 -6.236 -12.657 1.00 51.56 332 GLU A N 1
ATOM 2373 C CA . GLU A 1 332 ? 28.792 -7.262 -13.012 1.00 51.56 332 GLU A CA 1
ATOM 2374 C C . GLU A 1 332 ? 28.170 -6.956 -14.379 1.00 51.56 332 GLU A C 1
ATOM 2376 O O . GLU A 1 332 ? 27.795 -5.811 -14.654 1.00 51.56 332 GLU A O 1
ATOM 2381 N N . ASP A 1 333 ? 28.044 -7.990 -15.215 1.00 50.94 333 ASP A N 1
ATOM 2382 C CA . ASP A 1 333 ? 27.268 -7.917 -16.449 1.00 50.94 333 ASP A CA 1
ATOM 2383 C C . ASP A 1 333 ? 25.786 -7.703 -16.105 1.00 50.94 333 ASP A C 1
ATOM 2385 O O . ASP A 1 333 ? 25.227 -8.328 -15.200 1.00 50.94 333 ASP A O 1
ATOM 2389 N N . ILE A 1 334 ? 25.146 -6.770 -16.810 1.00 54.31 334 ILE A N 1
ATOM 2390 C CA . ILE A 1 334 ? 23.725 -6.470 -16.634 1.00 54.31 334 ILE A CA 1
ATOM 2391 C C . ILE A 1 334 ? 22.925 -7.358 -17.590 1.00 54.31 334 ILE A C 1
ATOM 2393 O O . ILE A 1 334 ? 22.817 -7.061 -18.782 1.00 54.31 334 ILE A O 1
ATOM 2397 N N . ASP A 1 335 ? 22.313 -8.411 -17.052 1.00 57.09 335 ASP A N 1
ATOM 2398 C CA . ASP A 1 335 ? 21.416 -9.286 -17.805 1.00 57.09 335 ASP A CA 1
ATOM 2399 C C . ASP A 1 335 ? 19.999 -8.698 -17.850 1.00 57.09 335 ASP A C 1
ATOM 2401 O O . ASP A 1 335 ? 19.188 -8.872 -16.936 1.00 57.09 335 ASP A O 1
ATOM 2405 N N . ILE A 1 336 ? 19.670 -8.003 -18.942 1.00 61.25 336 ILE A N 1
ATOM 2406 C CA . ILE A 1 336 ? 18.286 -7.612 -19.240 1.00 61.25 336 ILE A CA 1
ATOM 2407 C C . ILE A 1 336 ? 17.695 -8.626 -20.210 1.00 61.25 336 ILE A C 1
ATOM 2409 O O . ILE A 1 336 ? 18.009 -8.639 -21.402 1.00 61.25 336 ILE A O 1
ATOM 2413 N N . THR A 1 337 ? 16.778 -9.449 -19.706 1.00 66.00 337 THR A N 1
ATOM 2414 C CA . THR A 1 337 ? 15.999 -10.342 -20.566 1.00 66.00 337 THR A CA 1
ATOM 2415 C C . THR A 1 337 ? 14.831 -9.580 -21.181 1.00 66.00 337 THR A C 1
ATOM 2417 O O . THR A 1 337 ? 13.990 -9.024 -20.468 1.00 66.00 337 THR A O 1
ATOM 2420 N N . LEU A 1 338 ? 14.765 -9.586 -22.512 1.00 63.41 338 LEU A N 1
ATOM 2421 C CA . LEU A 1 338 ? 13.634 -9.080 -23.282 1.00 63.41 338 LEU A CA 1
ATOM 2422 C C . LEU A 1 338 ? 12.741 -10.256 -23.680 1.00 63.41 338 LEU A C 1
ATOM 2424 O O . LEU A 1 338 ? 13.106 -11.061 -24.536 1.00 63.41 338 LEU A O 1
ATOM 2428 N N . ALA A 1 339 ? 11.573 -10.365 -23.053 1.00 63.12 339 ALA A N 1
ATOM 2429 C CA . ALA A 1 339 ? 10.597 -11.389 -23.410 1.00 63.12 339 ALA A CA 1
ATOM 2430 C C . ALA A 1 339 ? 9.660 -10.854 -24.500 1.00 63.12 339 ALA A C 1
ATOM 2432 O O . ALA A 1 339 ? 8.922 -9.889 -24.274 1.00 63.12 339 ALA A O 1
ATOM 2433 N N . LEU A 1 340 ? 9.699 -11.490 -25.675 1.00 60.66 340 LEU A N 1
ATOM 2434 C CA . LEU A 1 340 ? 8.850 -11.167 -26.818 1.00 60.66 340 LEU A CA 1
ATOM 2435 C C . LEU A 1 340 ? 7.762 -12.217 -27.048 1.00 60.66 340 LEU A C 1
ATOM 2437 O O . LEU A 1 340 ? 7.969 -13.393 -26.737 1.00 60.66 340 LEU A O 1
ATOM 2441 N N . PRO A 1 341 ? 6.627 -11.828 -27.656 1.00 58.72 341 PRO A N 1
ATOM 2442 C CA . PRO A 1 341 ? 5.688 -12.793 -28.202 1.00 58.72 341 PRO A CA 1
ATOM 2443 C C . PRO A 1 341 ? 6.390 -13.698 -29.232 1.00 58.72 341 PRO A C 1
ATOM 2445 O O . PRO A 1 341 ? 7.234 -13.216 -29.997 1.00 58.72 341 PRO A O 1
ATOM 2448 N N . PRO A 1 342 ? 6.039 -14.993 -29.306 1.00 55.22 342 PRO A N 1
ATOM 2449 C CA . PRO A 1 342 ? 6.559 -15.888 -30.336 1.00 55.22 342 PRO A CA 1
ATOM 2450 C C . PRO A 1 342 ? 6.344 -15.311 -31.748 1.00 55.22 342 PRO A C 1
ATOM 2452 O O . PRO A 1 342 ? 5.218 -14.970 -32.107 1.00 55.22 342 PRO A O 1
ATOM 2455 N N . GLY A 1 343 ? 7.415 -15.216 -32.548 1.00 56.06 343 GLY A N 1
ATOM 2456 C CA . GLY A 1 343 ? 7.367 -14.735 -33.939 1.00 56.06 343 GLY A CA 1
ATOM 2457 C C . GLY A 1 343 ? 7.628 -13.235 -34.154 1.00 56.06 343 GLY A C 1
ATOM 2458 O O . GLY A 1 343 ? 7.416 -12.754 -35.266 1.00 56.06 343 GLY A O 1
ATOM 2459 N N . GLY A 1 344 ? 8.074 -12.492 -33.134 1.00 51.03 344 GLY A N 1
ATOM 2460 C CA . GLY A 1 344 ? 8.485 -11.090 -33.286 1.00 51.03 344 GLY A CA 1
ATOM 2461 C C . GLY A 1 344 ? 9.910 -10.892 -33.849 1.00 51.03 344 GLY A C 1
ATOM 2462 O O . GLY A 1 344 ? 10.743 -11.789 -33.710 1.00 51.03 344 GLY A O 1
ATOM 2463 N N . PRO A 1 345 ? 10.217 -9.735 -34.476 1.00 48.81 345 PRO A N 1
ATOM 2464 C CA . PRO A 1 345 ? 11.573 -9.329 -34.832 1.00 48.81 345 PRO A CA 1
ATOM 2465 C C . PRO A 1 345 ? 12.455 -9.196 -33.587 1.00 48.81 345 PRO A C 1
ATOM 2467 O O . PRO A 1 345 ? 11.974 -8.968 -32.475 1.00 48.81 345 PRO A O 1
ATOM 2470 N N . GLY A 1 346 ? 13.764 -9.352 -33.776 1.00 47.25 346 GLY A N 1
ATOM 2471 C CA . GLY A 1 346 ? 14.727 -9.312 -32.682 1.00 47.25 346 GLY A CA 1
ATOM 2472 C C . GLY A 1 346 ? 14.836 -7.910 -32.082 1.00 47.25 346 GLY A C 1
ATOM 2473 O O . GLY A 1 346 ? 15.177 -6.952 -32.775 1.00 47.25 346 GLY A O 1
ATOM 2474 N N . LEU A 1 347 ? 14.599 -7.784 -30.777 1.00 47.19 347 LEU A N 1
ATOM 2475 C CA . LEU A 1 347 ? 14.940 -6.573 -30.034 1.00 47.19 347 LEU A CA 1
ATOM 2476 C C . LEU A 1 347 ? 16.376 -6.634 -29.524 1.00 47.19 347 LEU A C 1
ATOM 2478 O O . LEU A 1 347 ? 16.835 -7.672 -29.046 1.00 47.19 347 LEU A O 1
ATOM 2482 N N . LYS A 1 348 ? 17.063 -5.493 -29.578 1.00 48.88 348 LYS A N 1
ATOM 2483 C CA . LYS A 1 348 ? 18.369 -5.297 -28.949 1.00 48.88 348 LYS A CA 1
ATOM 2484 C C . LYS A 1 348 ? 18.303 -4.086 -28.014 1.00 48.88 348 LYS A C 1
ATOM 2486 O O . LYS A 1 348 ? 17.640 -3.090 -28.301 1.00 48.88 348 LYS A O 1
ATOM 2491 N N . LEU A 1 349 ? 18.996 -4.159 -26.881 1.00 43.47 349 LEU A N 1
ATOM 2492 C CA . LEU A 1 349 ? 19.296 -2.968 -26.087 1.00 43.47 349 LEU A CA 1
ATOM 2493 C C . LEU A 1 349 ? 20.471 -2.227 -26.724 1.00 43.47 349 LEU A C 1
ATOM 2495 O O . LEU A 1 349 ? 21.504 -2.834 -26.997 1.00 43.47 349 LEU A O 1
ATOM 2499 N N . GLN A 1 350 ? 20.310 -0.923 -26.945 1.00 47.94 350 GLN A N 1
ATOM 2500 C CA . GLN A 1 350 ? 21.360 -0.035 -27.434 1.00 47.94 350 GLN A CA 1
ATOM 2501 C C . GLN A 1 350 ? 21.542 1.118 -26.433 1.00 47.94 350 GLN A C 1
ATOM 2503 O O . GLN A 1 350 ? 20.820 2.119 -26.447 1.00 47.94 350 GLN A O 1
ATOM 2508 N N . GLY A 1 351 ? 22.497 0.968 -25.512 1.00 55.25 351 GLY A N 1
ATOM 2509 C CA . GLY A 1 351 ? 22.694 1.915 -24.409 1.00 55.25 351 GLY A CA 1
ATOM 2510 C C . GLY A 1 351 ? 21.470 1.994 -23.482 1.00 55.25 351 GLY A C 1
ATOM 2511 O O . GLY A 1 351 ? 20.932 0.971 -23.072 1.00 55.25 351 GLY A O 1
ATOM 2512 N N . SER A 1 352 ? 21.003 3.210 -23.160 1.00 43.72 352 SER A N 1
ATOM 2513 C CA . SER A 1 352 ? 19.766 3.452 -22.385 1.00 43.72 352 SER A CA 1
ATOM 2514 C C . SER A 1 352 ? 18.482 3.404 -23.225 1.00 43.72 352 SER A C 1
ATOM 2516 O O . SER A 1 352 ? 17.400 3.729 -22.733 1.00 43.72 352 SER A O 1
ATOM 2518 N N . THR A 1 353 ? 18.589 3.047 -24.507 1.00 42.81 353 THR A N 1
ATOM 2519 C CA . THR A 1 353 ? 17.470 3.024 -25.449 1.00 42.81 353 THR A CA 1
ATOM 2520 C C . THR A 1 353 ? 17.225 1.599 -25.927 1.00 42.81 353 THR A C 1
ATOM 2522 O O . THR A 1 353 ? 18.145 0.865 -26.279 1.00 42.81 353 THR A O 1
ATOM 2525 N N . LEU A 1 354 ? 15.959 1.194 -25.935 1.00 45.12 354 LEU A N 1
ATOM 2526 C CA . LEU A 1 354 ? 15.533 -0.071 -26.513 1.00 45.12 354 LEU A CA 1
ATOM 2527 C C . LEU A 1 354 ? 15.282 0.141 -28.014 1.00 45.12 354 LEU A C 1
ATOM 2529 O O . LEU A 1 354 ? 14.485 1.012 -28.370 1.00 45.12 354 LEU A O 1
ATOM 2533 N N . VAL A 1 355 ? 15.962 -0.620 -28.877 1.00 43.25 355 VAL A N 1
ATOM 2534 C CA . VAL A 1 355 ? 15.880 -0.475 -30.342 1.00 43.25 355 VAL A CA 1
ATOM 2535 C C . VAL A 1 355 ? 15.442 -1.800 -30.974 1.00 43.25 355 VAL A C 1
ATOM 2537 O O . VAL A 1 355 ? 15.978 -2.863 -30.655 1.00 43.25 355 VAL A O 1
ATOM 2540 N N . MET A 1 356 ? 14.449 -1.749 -31.869 1.00 37.09 356 MET A N 1
ATOM 2541 C CA . MET A 1 356 ? 13.941 -2.920 -32.597 1.00 37.09 356 MET A CA 1
ATOM 2542 C C . MET A 1 356 ? 14.256 -2.824 -34.097 1.00 37.09 356 MET A C 1
ATOM 2544 O O . MET A 1 356 ? 13.860 -1.860 -34.745 1.00 37.09 356 MET A O 1
ATOM 2548 N N . ASP A 1 357 ? 14.945 -3.854 -34.600 1.00 38.16 357 ASP A N 1
ATOM 2549 C CA . ASP A 1 357 ? 15.481 -4.075 -35.954 1.00 38.16 357 ASP A CA 1
ATOM 2550 C C . ASP A 1 357 ? 16.546 -3.100 -36.501 1.00 38.16 357 ASP A C 1
ATOM 2552 O O . ASP A 1 357 ? 16.264 -1.997 -36.963 1.00 38.16 357 ASP A O 1
ATOM 2556 N N . GLY A 1 358 ? 17.775 -3.630 -36.610 1.00 39.09 358 GLY A N 1
ATOM 2557 C CA . GLY A 1 358 ? 18.513 -3.529 -37.871 1.00 39.09 358 GLY A CA 1
ATOM 2558 C C . GLY A 1 358 ? 19.612 -2.478 -38.029 1.00 39.09 358 GLY A C 1
ATOM 2559 O O . GLY A 1 358 ? 19.802 -2.006 -39.144 1.00 39.09 358 GLY A O 1
ATOM 2560 N N . THR A 1 359 ? 20.397 -2.140 -37.004 1.00 30.52 359 THR A N 1
ATOM 2561 C CA . THR A 1 359 ? 21.798 -1.704 -37.208 1.00 30.52 359 THR A CA 1
ATOM 2562 C C . THR A 1 359 ? 22.620 -2.050 -35.964 1.00 30.52 359 THR A C 1
ATOM 2564 O O . THR A 1 359 ? 22.205 -1.759 -34.845 1.00 30.52 359 THR A O 1
ATOM 2567 N N . GLU A 1 360 ? 23.737 -2.759 -36.137 1.00 35.78 360 GLU A N 1
ATOM 2568 C CA . GLU A 1 360 ? 24.688 -3.050 -35.052 1.00 35.78 360 GLU A CA 1
ATOM 2569 C C . GLU A 1 360 ? 25.198 -1.758 -34.404 1.00 35.78 360 GLU A C 1
ATOM 2571 O O . GLU A 1 360 ? 25.354 -0.778 -35.124 1.00 35.78 360 GLU A O 1
ATOM 2576 N N . VAL A 1 361 ? 25.470 -1.778 -33.086 1.00 29.00 361 VAL A N 1
ATOM 2577 C CA . VAL A 1 361 ? 26.631 -1.150 -32.402 1.00 29.00 361 VAL A CA 1
ATOM 2578 C C . VAL A 1 361 ? 26.525 -1.365 -30.868 1.00 29.00 361 VAL A C 1
ATOM 2580 O O . VAL A 1 361 ? 25.506 -1.038 -30.260 1.00 29.00 361 VAL A O 1
ATOM 2583 N N . TYR A 1 362 ? 27.595 -1.920 -30.276 1.00 28.95 362 TYR A N 1
ATOM 2584 C CA . TYR A 1 362 ? 27.959 -1.967 -28.838 1.00 28.95 362 TYR A CA 1
ATOM 2585 C C . TYR A 1 362 ? 28.147 -0.523 -28.291 1.00 28.95 362 TYR A C 1
ATOM 2587 O O . TYR A 1 362 ? 28.522 0.352 -29.057 1.00 28.95 362 TYR A O 1
ATOM 2595 N N . ASP A 1 363 ? 27.938 -0.112 -27.038 1.00 28.72 363 ASP A N 1
ATOM 2596 C CA . ASP A 1 363 ? 28.424 -0.655 -25.766 1.00 28.72 363 ASP A CA 1
ATOM 2597 C C . ASP A 1 363 ? 27.826 0.185 -24.604 1.00 28.72 363 ASP A C 1
ATOM 2599 O O . ASP A 1 363 ? 27.509 1.368 -24.789 1.00 28.72 363 ASP A O 1
ATOM 2603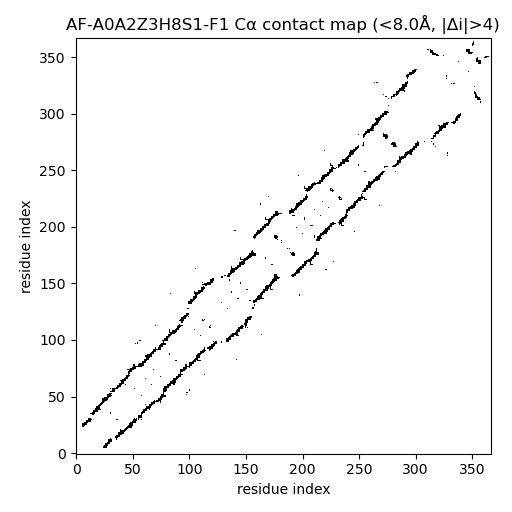 N N . LEU A 1 364 ? 27.719 -0.376 -23.395 1.00 33.44 364 LEU A N 1
ATOM 2604 C CA . LEU A 1 364 ? 27.538 0.406 -22.163 1.00 33.44 364 LEU A CA 1
ATOM 2605 C C . LEU A 1 364 ? 28.913 0.951 -21.757 1.00 33.44 364 LEU A C 1
ATOM 2607 O O . LEU A 1 364 ? 29.599 0.349 -20.938 1.00 33.44 364 LEU A O 1
ATOM 2611 N N . VAL A 1 365 ? 29.339 2.081 -22.327 1.00 26.72 365 VAL A N 1
ATOM 2612 C CA . VAL A 1 365 ? 30.604 2.703 -21.901 1.00 26.72 365 VAL A CA 1
ATOM 2613 C C . VAL A 1 365 ? 30.411 3.338 -20.512 1.00 26.72 365 VAL A C 1
ATOM 2615 O O . VAL A 1 365 ? 29.566 4.231 -20.373 1.00 26.72 365 VAL A O 1
ATOM 2618 N N . PRO A 1 366 ? 31.163 2.918 -19.474 1.00 32.81 366 PRO A N 1
ATOM 2619 C CA . PRO A 1 366 ? 31.197 3.613 -18.192 1.00 32.81 366 PRO A CA 1
ATOM 2620 C C . PRO A 1 366 ? 31.902 4.967 -18.354 1.00 32.81 366 PRO A C 1
ATOM 2622 O O . PRO A 1 366 ? 32.852 5.079 -19.128 1.00 32.81 366 PRO A O 1
ATOM 2625 N N . ALA A 1 367 ? 31.458 5.980 -17.606 1.00 32.66 367 ALA A N 1
ATOM 2626 C CA . ALA A 1 367 ? 32.230 7.212 -17.416 1.00 32.66 367 ALA A CA 1
ATOM 2627 C C . ALA A 1 367 ? 33.441 6.978 -16.506 1.00 32.66 367 ALA A C 1
ATOM 2629 O O . ALA A 1 367 ? 33.268 6.241 -15.502 1.00 32.66 367 ALA A O 1
#

Radius of gyration: 23.72 Å; Cα contacts (8 Å, |Δi|>4): 1175; chains: 1; bounding box: 68×33×75 Å

Organism: NCBI:txid114

Mean predicted aligned error: 8.8 Å

Nearest PDB structures (foldseek):
  3h09-assembly2_B  TM=2.434E-01  e=1.942E-02  Haemophilus influenzae
  8c50-assembly1_A  TM=1.802E-01  e=4.428E+00  Pontibacter korlensis
  5awf-assembly1_B  TM=1.482E-01  e=5.908E+00  Escherichia coli K-12

InterPro domains:
  IPR011050 Pectin lyase fold/virulence factor [SSF51126] (10-301)

Solvent-accessible surface area (backbone atoms only — not comparable to full-atom values): 17538 Å² total; per-residue (Å²): 136,83,82,76,74,80,55,65,60,74,47,72,48,94,41,61,45,78,41,49,69,46,79,35,64,42,24,33,35,38,26,78,43,65,66,25,26,42,36,30,45,42,37,37,41,36,34,23,34,33,44,22,86,44,90,28,68,25,39,39,36,31,45,43,10,46,30,41,34,38,60,79,27,56,43,34,25,19,29,27,40,36,35,21,67,62,7,38,36,43,26,47,20,34,37,32,31,26,80,44,39,28,40,37,27,33,37,13,42,36,38,36,61,5,72,71,75,13,23,47,38,60,52,69,76,91,84,81,50,84,80,79,59,24,28,42,35,27,28,53,62,4,31,42,37,39,28,66,47,13,34,32,41,42,42,57,20,34,36,38,26,60,27,10,36,41,39,31,26,37,50,5,35,42,34,25,9,37,79,59,74,62,96,50,87,82,55,82,63,52,77,15,32,41,29,53,25,35,37,39,36,23,17,14,62,50,4,33,44,33,17,82,47,20,19,35,38,29,56,22,34,36,44,35,30,33,17,63,63,98,53,74,12,35,13,32,37,49,21,31,40,35,30,56,23,32,35,39,36,55,39,75,57,47,25,31,43,36,27,62,24,43,31,38,39,46,18,28,33,36,49,32,47,42,42,77,92,77,60,44,41,23,28,43,33,15,54,27,34,30,27,43,28,55,66,29,33,43,34,58,44,54,86,64,64,92,74,60,70,87,90,71,68,54,70,44,70,45,57,45,41,68,62,36,79,43,64,69,50,90,90,60,80,72,51,74,45,75,50,68,65,92,89,63,82,67,73,45,78,45,66,81,35,47,42,36,70,91,77,91,70,89,64,83,77,80,133

pLDDT: mean 79.8, std 17.69, range [26.72, 98.44]

Secondary structure (DSSP, 8-state):
--------SEEE-SS-EEEEEEEESSSEEE--STT--EEEEEEEEE-S-EE--SS---EEEEES-EEEE-TTS-EEESSEEEEETT-EEEESS-EEE-TT--EEEESSEEEE--TTT-SEEEPS-TTS--SS-SEEEE-TT-EEEE-TT-EEE-TTPEEEEEEEEEEE-TT-EEE-S--SPPSSTTSPPPEEEEEEEEEEEEETTT-EEEEEEEEEEE-SSEEEEE--SSS-EEEEEEEEEEE-SSEEEEESS-EEEEESS-EEEEEEEEEEEEETTTTEE-EEEESS-EEEEEEEEEEEE-TTGGGSPTT---EE--EEETT-EEESSTT----EEEE--TTPPPEEEETTEEEESS---------

Sequence (367 aa):
MSAFALYTNTVTFGGPIATKEFLMASGAISQPTSGTDLTVTDTFTWTGGTLNSASTESTVYLNGAVGTISSAGTLTLGSALVVNNGATLASDASLNFSHGSPVTVDNATMTISAVPMGGIVWSGPAGSYDDGKAKVELKTNGTITIGTNVQFDAKNRTFLNNGGNLNIEDGAFASFGANLAPANPTAPKKIDIVQNSGTITISGANGTLKSKYGSMKVNGGNLVVDVVGANSSTGKVDAQLTIAGGTVKMLGGYGTLKVTKDLYWIGGTFLCGLNVGNQVADKIRADEKFYIGGNVTISIYIPNWNTLPLGVTFTARVLEAGGGFKPVVANEDIDITLALPPGGPGLKLQGSTLVMDGTEVYDLVPA

Foldseek 3Di:
DDPPPQDAEEAEQPADDEDQEDEHQHHEYADPEERNEYEYAEEAEALEYEYHPDLYEYEYEDAVYEAEHEQNYEYEASYAYEYDNAYEYEYLAAHEYENQHEYEFYLYEYEYDHPQDHAHHYDDDPPPHPPLRRAYEYAAQGEYEYDANYEYASEQHAYYYHHYEYHFEHNYEHEWRYPDAPPDLPPAFAARYEAQEHEYEQEFANGEYEYQHHEHEHNEYEYEYEHDDDDEHEREYAHEYEYQEYEYEYHDDAYEDEYAAEYHYAYYEYEKEADPVVLTIHAYEYLAEYEAHHYYEYEYDYPPPVPDDPPDKHKHQRYYYNNYYDYPDPPHDGDYHYHDDPPDADWDDDASIIIGDDDDDDDPDDD